Protein AF-0000000072577823 (afdb_homodimer)

Organism: Streptomyces coelicolor (strain ATCC BAA-471 / A3(2) / M145) (NCBI:txid100226)

pLDDT: mean 96.58, std 3.66, range [78.62, 98.94]

InterPro domains:
  IPR004360 Glyoxalase/fosfomycin resistance/dioxygenase domain [PF00903] (6-136)
  IPR029068 Glyoxalase/Bleomycin resistance protein/Dihydroxybiphenyl dioxygenase [G3DSA:3.10.180.10] (3-140)
  IPR029068 Glyoxalase/Bleomycin resistance protein/Dihydroxybiphenyl dioxygenase [SSF54593] (4-141)
  IPR037523 Vicinal oxygen chelate (VOC), core domain [PS51819] (4-140)

Nearest PDB structures (foldseek):
  5ump-assembly1_B  TM=8.444E-01  e=3.048E-11  Streptomyces sp. CB03234
  5ujp-assembly1_B  TM=8.338E-01  e=1.047E-10  Streptomyces sp. CB03234
  5umq-assembly1_A  TM=7.985E-01  e=9.082E-10  Streptomyces sp. CB03234
  5uhj-assembly2_B-3  TM=7.599E-01  e=1.162E-09  Streptomyces sp. CB03234
  2zw7-assembly1_B  TM=7.289E-01  e=5.257E-04  Streptomyces verticillus

Sequence (286 aa):
MDLKLEVLVLPVSDVDRAKAFYEAVGFRLDADHVTDETYRVVHMTPPGSPCSVLFGTGVTLAAPGSSKGLHLVVSDIFEARDELVGRGVEVGEIYHDTSDIFHRCTGEKWLRGPDPQRRNYCTYADFSDPDGNGWVLQEVPNPMDLKLEVLVLPVSDVDRAKAFYEAVGFRLDADHVTDETYRVVHMTPPGSPCSVLFGTGVTLAAPGSSKGLHLVVSDIFEARDELVGRGVEVGEIYHDTSDIFHRCTGEKWLRGPDPQRRNYCTYADFSDPDGNGWVLQEVPNP

Foldseek 3Di:
DDDDAAEAEAEADDPVQQVLLVVLLPWAWDDWDDDDPQDIKTWTHDPPDNHIYIYDHPPDPDHHQPAEDAEDEDQDVVVSVVSSVVSPFDKAFKWFFPPVPAHDPVCPRIDGDADPVNAFFTMWMKGAGPRNNIYIYGHDNDD/DDDDAAEAEAEADDPVQQVLLVVLLPWAWDDWDDDDPQDIKTWTHDPPDNHIYIYDHPPDPDHHQPAEDAEDEDQDVVVSVVSSVVSPFDKAFKWFFPPVPAHDPVCPRIDGDADPVNAFFTMWMKGARPRNNIYIYGHDNDD

Solvent-accessible surface area (backbone atoms only — not comparable to full-atom values): 14862 Å² total; per-residue (Å²): 128,56,37,23,53,39,39,36,46,47,40,53,85,47,57,68,62,49,51,55,50,42,47,47,68,51,30,43,82,75,46,77,48,72,80,54,97,66,31,30,46,34,33,33,28,36,34,82,23,87,32,32,39,31,38,38,41,48,56,60,84,61,57,52,19,60,49,51,52,36,30,26,37,23,59,47,55,66,60,52,50,51,53,31,44,74,54,70,43,71,62,53,72,50,22,16,40,75,74,82,77,60,62,52,54,82,47,85,51,53,40,83,37,65,36,92,79,56,50,68,63,35,24,35,32,38,36,56,52,97,57,45,31,31,38,30,42,30,20,34,62,76,124,127,56,36,22,52,38,38,37,47,49,41,52,83,47,58,66,62,48,50,54,50,42,46,47,69,52,30,44,80,74,47,76,50,72,81,53,97,64,30,29,48,36,34,33,28,36,33,81,24,85,32,31,39,31,38,40,41,47,55,62,84,62,56,52,20,59,50,52,51,37,30,25,38,23,59,48,55,65,59,52,50,50,52,30,42,73,54,69,44,73,61,51,71,49,22,16,40,74,74,82,75,61,63,52,55,82,47,86,52,53,41,83,37,66,36,91,82,56,50,67,64,34,24,36,33,38,35,56,50,98,57,44,30,32,38,31,41,30,20,34,64,76,124

Secondary structure (DSSP, 8-state):
---EEEEEEPP-S-HHHHHHHHHHHTPEEEEEEEEETTEEEEEEE-TT-SSEEEEEESS--SPTT----EEEEES-HHHHHHHHHHTT--BPPPEEETTSSS--TT-TTEEESS-TT--TT-EEEEEE-TT--EEEEEE-S--/---EEEEEEPP-S-HHHHHHHHHHHTPEEEEEEEEETTEEEEEEE-TT-SSEEEEEESS--SPTT----EEEEES-HHHHHHHHHHTT--BPPPEEETTSSS--TT-TTEEESS-TT--TT-EEEEEE-TT--EEEEEE-S--

Structure (mmCIF, N/CA/C/O backbone):
data_AF-0000000072577823-model_v1
#
loop_
_entity.id
_entity.type
_entity.pdbx_description
1 polymer Lyase
#
loop_
_atom_site.group_PDB
_atom_site.id
_atom_site.type_symbol
_atom_site.label_atom_id
_atom_site.label_alt_id
_atom_site.label_comp_id
_atom_site.label_asym_id
_atom_site.label_entity_id
_atom_site.label_seq_id
_atom_site.pdbx_PDB_ins_code
_atom_site.Cartn_x
_atom_site.Cartn_y
_atom_site.Cartn_z
_atom_site.occupancy
_atom_site.B_iso_or_equiv
_atom_site.auth_seq_id
_atom_site.auth_comp_id
_atom_site.auth_asym_id
_atom_site.auth_atom_id
_atom_site.pdbx_PDB_model_num
ATOM 1 N N . MET A 1 1 ? -11.039 2.303 16.906 1 89.56 1 MET A N 1
ATOM 2 C CA . MET A 1 1 ? -11.203 1.24 15.922 1 89.56 1 MET A CA 1
ATOM 3 C C . MET A 1 1 ? -9.938 1.078 15.086 1 89.56 1 MET A C 1
ATOM 5 O O . MET A 1 1 ? -9.281 2.064 14.758 1 89.56 1 MET A O 1
ATOM 9 N N . ASP A 1 2 ? -9.562 -0.232 14.789 1 95.19 2 ASP A N 1
ATOM 10 C CA . ASP A 1 2 ? -8.391 -0.489 13.953 1 95.19 2 ASP A CA 1
ATOM 11 C C . ASP A 1 2 ? -8.75 -0.431 12.477 1 95.19 2 ASP A C 1
ATOM 13 O O . ASP A 1 2 ? -9.82 -0.9 12.07 1 95.19 2 ASP A O 1
ATOM 17 N N . LEU A 1 3 ? -7.938 0.205 11.695 1 97.88 3 LEU A N 1
ATOM 18 C CA . LEU A 1 3 ? -7.914 0.23 10.234 1 97.88 3 LEU A CA 1
ATOM 19 C C . LEU A 1 3 ? -6.574 -0.266 9.703 1 97.88 3 LEU A C 1
ATOM 21 O O . LEU A 1 3 ? -5.719 0.535 9.328 1 97.88 3 LEU A O 1
ATOM 25 N N . LYS A 1 4 ? -6.426 -1.533 9.633 1 97.62 4 LYS A N 1
ATOM 26 C CA . LYS A 1 4 ? -5.117 -2.113 9.336 1 97.62 4 LYS A CA 1
ATOM 27 C C . LYS A 1 4 ? -4.93 -2.307 7.836 1 97.62 4 LYS A C 1
ATOM 29 O O . LYS A 1 4 ? -5.691 -3.037 7.199 1 97.62 4 LYS A O 1
ATOM 34 N N . LEU A 1 5 ? -3.965 -1.597 7.258 1 98.19 5 LEU A N 1
ATOM 35 C CA . LEU A 1 5 ? -3.635 -1.835 5.855 1 98.19 5 LEU A CA 1
ATOM 36 C C . LEU A 1 5 ? -3.047 -3.23 5.668 1 98.19 5 LEU A C 1
ATOM 38 O O . LEU A 1 5 ? -1.973 -3.531 6.191 1 98.19 5 LEU A O 1
ATOM 42 N N . GLU A 1 6 ? -3.729 -4.09 4.883 1 97.19 6 GLU A N 1
ATOM 43 C CA . GLU A 1 6 ? -3.285 -5.48 4.875 1 97.19 6 GLU A CA 1
ATOM 44 C C . GLU A 1 6 ? -3.109 -5.996 3.449 1 97.19 6 GLU A C 1
ATOM 46 O O . GLU A 1 6 ? -2.43 -7 3.227 1 97.19 6 GLU A O 1
ATOM 51 N N . VAL A 1 7 ? -3.744 -5.375 2.467 1 97.88 7 VAL A N 1
ATOM 52 C CA . VAL A 1 7 ? -3.633 -5.863 1.097 1 97.88 7 VAL A CA 1
ATOM 53 C C . VAL A 1 7 ? -3.586 -4.684 0.128 1 97.88 7 VAL A C 1
ATOM 55 O O . VAL A 1 7 ? -4.367 -3.738 0.252 1 97.88 7 VAL A O 1
ATOM 58 N N . LEU A 1 8 ? -2.713 -4.746 -0.754 1 98.31 8 LEU A N 1
ATOM 59 C CA . LEU A 1 8 ? -2.646 -3.83 -1.886 1 98.31 8 LEU A CA 1
ATOM 60 C C . LEU A 1 8 ? -2.896 -4.566 -3.197 1 98.31 8 LEU A C 1
ATOM 62 O O . LEU A 1 8 ? -2.232 -5.562 -3.492 1 98.31 8 LEU A O 1
ATOM 66 N N . VAL A 1 9 ? -3.785 -4.082 -3.967 1 98.75 9 VAL A N 1
ATOM 67 C CA . VAL A 1 9 ? -4.02 -4.656 -5.289 1 98.75 9 VAL A CA 1
ATOM 68 C C . VAL A 1 9 ? -3.088 -4.004 -6.309 1 98.75 9 VAL A C 1
ATOM 70 O O . VAL A 1 9 ? -3.098 -2.783 -6.473 1 98.75 9 VAL A O 1
ATOM 73 N N . LEU A 1 10 ? -2.301 -4.789 -6.977 1 98.81 10 LEU A N 1
ATOM 74 C CA . LEU A 1 10 ? -1.396 -4.293 -8.008 1 98.81 10 LEU A CA 1
ATOM 75 C C . LEU A 1 10 ? -1.97 -4.543 -9.398 1 98.81 10 LEU A C 1
ATOM 77 O O . LEU A 1 10 ? -2.312 -5.676 -9.742 1 98.81 10 LEU A O 1
ATOM 81 N N . PRO A 1 11 ? -2.121 -3.494 -10.18 1 98.81 11 PRO A N 1
ATOM 82 C CA . PRO A 1 11 ? -2.607 -3.682 -11.547 1 98.81 11 PRO A CA 1
ATOM 83 C C . PRO A 1 11 ? -1.541 -4.258 -12.477 1 98.81 11 PRO A C 1
ATOM 85 O O . PRO A 1 11 ? -0.47 -3.666 -12.641 1 98.81 11 PRO A O 1
ATOM 88 N N . VAL A 1 12 ? -1.834 -5.336 -13.109 1 98.81 12 VAL A N 1
ATOM 89 C CA . VAL A 1 12 ? -0.88 -5.984 -14 1 98.81 12 VAL A CA 1
ATOM 90 C C . VAL A 1 12 ? -1.582 -6.402 -15.297 1 98.81 12 VAL A C 1
ATOM 92 O O . VAL A 1 12 ? -2.805 -6.559 -15.3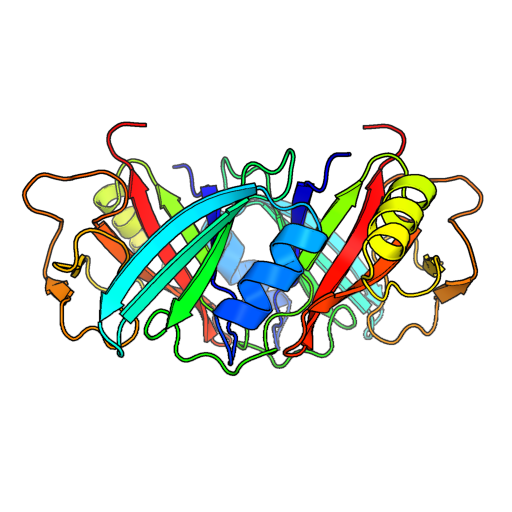2 1 98.81 12 VAL A O 1
ATOM 95 N N . SER A 1 13 ? -0.824 -6.551 -16.375 1 98.69 13 SER A N 1
ATOM 96 C CA . SER A 1 13 ? -1.404 -6.891 -17.672 1 98.69 13 SER A CA 1
ATOM 97 C C . SER A 1 13 ? -1.309 -8.383 -17.953 1 98.69 13 SER A C 1
ATOM 99 O O . SER A 1 13 ? -2.068 -8.922 -18.766 1 98.69 13 SER A O 1
ATOM 101 N N . ASP A 1 14 ? -0.353 -9.078 -17.406 1 98.69 14 ASP A N 1
ATOM 102 C CA . ASP A 1 14 ? -0.076 -10.5 -17.578 1 98.69 14 ASP A CA 1
ATOM 103 C C . ASP A 1 14 ? 0.211 -11.156 -16.234 1 98.69 14 ASP A C 1
ATOM 105 O O . ASP A 1 14 ? 1.277 -10.953 -15.641 1 98.69 14 ASP A O 1
ATOM 109 N N . VAL A 1 15 ? -0.743 -12.008 -15.781 1 98.69 15 VAL A N 1
ATOM 110 C CA . VAL A 1 15 ? -0.717 -12.523 -14.414 1 98.69 15 VAL A CA 1
ATOM 111 C C . VAL A 1 15 ? 0.474 -13.469 -14.242 1 98.69 15 VAL A C 1
ATOM 113 O O . VAL A 1 15 ? 1.189 -13.391 -13.242 1 98.69 15 VAL A O 1
ATOM 116 N N . ASP A 1 16 ? 0.726 -14.336 -15.18 1 98.69 16 ASP A N 1
ATOM 117 C CA . ASP A 1 16 ? 1.83 -15.289 -15.07 1 98.69 16 ASP A CA 1
ATOM 118 C C . ASP A 1 16 ? 3.174 -14.562 -15.039 1 98.69 16 ASP A C 1
ATOM 120 O O . ASP A 1 16 ? 4.074 -14.945 -14.289 1 98.69 16 ASP A O 1
ATOM 124 N N . ARG A 1 17 ? 3.277 -13.594 -15.867 1 98.75 17 ARG A N 1
ATOM 125 C CA . ARG A 1 17 ? 4.508 -12.812 -15.898 1 98.75 17 ARG A CA 1
ATOM 126 C C . ARG A 1 17 ? 4.738 -12.102 -14.57 1 98.75 17 ARG A C 1
ATOM 128 O O . ARG A 1 17 ? 5.855 -12.078 -14.055 1 98.75 17 ARG A O 1
ATOM 135 N N . ALA A 1 18 ? 3.695 -11.516 -14.023 1 98.88 18 ALA A N 1
ATOM 136 C CA . ALA A 1 18 ? 3.785 -10.852 -12.727 1 98.88 18 ALA A CA 1
ATOM 137 C C . ALA A 1 18 ? 4.129 -11.852 -11.625 1 98.88 18 ALA A C 1
ATOM 139 O O . ALA A 1 18 ? 4.984 -11.586 -10.781 1 98.88 18 ALA A O 1
ATOM 140 N N . LYS A 1 19 ? 3.471 -12.938 -11.633 1 98.88 19 LYS A N 1
ATOM 141 C CA . LYS A 1 19 ? 3.723 -13.961 -10.625 1 98.88 19 LYS A CA 1
ATOM 142 C C . LYS A 1 19 ? 5.184 -14.398 -10.641 1 98.88 19 LYS A C 1
ATOM 144 O O . LYS A 1 19 ? 5.832 -14.461 -9.594 1 98.88 19 LYS A O 1
ATOM 149 N N . ALA A 1 20 ? 5.691 -14.703 -11.781 1 98.81 20 ALA A N 1
ATOM 150 C CA . ALA A 1 20 ? 7.09 -15.102 -11.922 1 98.81 20 ALA A CA 1
ATOM 151 C C . ALA A 1 20 ? 8.023 -14.016 -11.398 1 98.81 20 ALA A C 1
ATOM 153 O O . ALA A 1 20 ? 9.008 -14.305 -10.719 1 98.81 20 ALA A O 1
ATOM 154 N N . PHE A 1 21 ? 7.734 -12.82 -11.727 1 98.94 21 PHE A N 1
ATOM 155 C CA . PHE A 1 21 ? 8.547 -11.688 -11.289 1 98.94 21 PHE A CA 1
ATOM 156 C C . PHE A 1 21 ? 8.578 -11.602 -9.766 1 98.94 21 PHE A C 1
ATOM 158 O O . PHE A 1 21 ? 9.648 -11.508 -9.164 1 98.94 21 PHE A O 1
ATOM 165 N N . TYR A 1 22 ? 7.426 -11.586 -9.156 1 98.88 22 TYR A N 1
ATOM 166 C CA . TYR A 1 22 ? 7.367 -11.383 -7.715 1 98.88 22 TYR A CA 1
ATOM 167 C C . TYR A 1 22 ? 7.906 -12.602 -6.973 1 98.88 22 TYR A C 1
ATOM 169 O O . TYR A 1 22 ? 8.453 -12.477 -5.875 1 98.88 22 TYR A O 1
ATOM 177 N N . GLU A 1 23 ? 7.793 -13.781 -7.551 1 98.56 23 GLU A N 1
ATOM 178 C CA . GLU A 1 23 ? 8.516 -14.922 -7.004 1 98.56 23 GLU A CA 1
ATOM 179 C C . GLU A 1 23 ? 10.023 -14.68 -7.027 1 98.56 23 GLU A C 1
ATOM 181 O O . GLU A 1 23 ? 10.719 -14.961 -6.047 1 98.56 23 GLU A O 1
ATOM 186 N N . ALA A 1 24 ? 10.484 -14.203 -8.141 1 98.12 24 ALA A N 1
ATOM 187 C CA . ALA A 1 24 ? 11.906 -13.883 -8.242 1 98.12 24 ALA A CA 1
ATOM 188 C C . ALA A 1 24 ? 12.305 -12.828 -7.215 1 98.12 24 ALA A C 1
ATOM 190 O O . ALA A 1 24 ? 13.414 -12.883 -6.664 1 98.12 24 ALA A O 1
ATOM 191 N N . VAL A 1 25 ? 11.477 -11.891 -7.012 1 98.5 25 VAL A N 1
ATOM 192 C CA . VAL A 1 25 ? 11.719 -10.844 -6.02 1 98.5 25 VAL A CA 1
ATOM 193 C C . VAL A 1 25 ? 11.82 -11.469 -4.629 1 98.5 25 VAL A C 1
ATOM 195 O O . VAL A 1 25 ? 12.516 -10.938 -3.756 1 98.5 25 VAL A O 1
ATOM 198 N N . GLY A 1 26 ? 11.18 -12.547 -4.445 1 98.19 26 GLY A N 1
ATOM 199 C CA . GLY A 1 26 ? 11.25 -13.25 -3.176 1 98.19 26 GLY A CA 1
ATOM 200 C C . GLY A 1 26 ? 9.953 -13.211 -2.396 1 98.19 26 GLY A C 1
ATOM 201 O O . GLY A 1 26 ? 9.914 -13.562 -1.216 1 98.19 26 GLY A O 1
ATOM 202 N N . PHE A 1 27 ? 8.945 -12.711 -3.01 1 98.75 27 PHE A N 1
ATOM 203 C CA . PHE A 1 27 ? 7.652 -12.742 -2.33 1 98.75 27 PHE A CA 1
ATOM 204 C C . PHE A 1 27 ? 7.145 -14.172 -2.201 1 98.75 27 PHE A C 1
ATOM 206 O O . PHE A 1 27 ? 7.328 -14.984 -3.109 1 98.75 27 PHE A O 1
ATOM 213 N N . ARG A 1 28 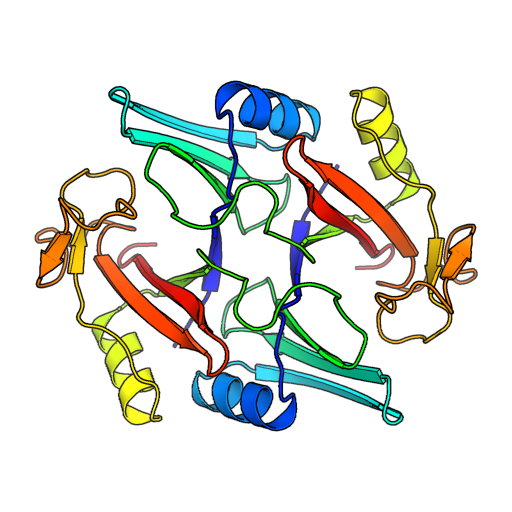? 6.484 -14.445 -1.067 1 98.56 28 ARG A N 1
ATOM 214 C CA . ARG A 1 28 ? 5.895 -15.766 -0.848 1 98.56 28 ARG A CA 1
ATOM 215 C C . ARG A 1 28 ? 4.535 -15.875 -1.533 1 98.56 28 ARG A C 1
ATOM 217 O O . ARG A 1 28 ? 3.674 -15.016 -1.357 1 98.56 28 ARG A O 1
ATOM 224 N N . LEU A 1 29 ? 4.32 -16.938 -2.248 1 98.62 29 LEU A N 1
ATOM 225 C CA . LEU A 1 29 ? 3.012 -17.219 -2.83 1 98.62 29 LEU A CA 1
ATOM 226 C C . LEU A 1 29 ? 2.045 -17.734 -1.769 1 98.62 29 LEU A C 1
ATOM 228 O O . LEU A 1 29 ? 2.27 -18.797 -1.18 1 98.62 29 LEU A O 1
ATOM 232 N N . ASP A 1 30 ? 0.971 -17.031 -1.544 1 98.19 30 ASP A N 1
ATOM 233 C CA . ASP A 1 30 ? -0.022 -17.438 -0.556 1 98.19 30 ASP A CA 1
ATOM 234 C C . ASP A 1 30 ? -1.163 -18.203 -1.212 1 98.19 30 ASP A C 1
ATOM 236 O O . ASP A 1 30 ? -1.684 -19.156 -0.635 1 98.19 30 ASP A O 1
ATOM 240 N N . ALA A 1 31 ? -1.607 -17.719 -2.332 1 97.5 31 ALA A N 1
ATOM 241 C CA . ALA A 1 31 ? -2.734 -18.312 -3.035 1 97.5 31 ALA A CA 1
ATOM 242 C C . ALA A 1 31 ? -2.713 -17.953 -4.52 1 97.5 31 ALA A C 1
ATOM 244 O O . ALA A 1 31 ? -2.236 -16.891 -4.895 1 97.5 31 ALA A O 1
ATOM 245 N N . ASP A 1 32 ? -3.135 -18.828 -5.332 1 97.94 32 ASP A N 1
ATOM 246 C CA . ASP A 1 32 ? -3.377 -18.656 -6.762 1 97.94 32 ASP A CA 1
ATOM 247 C C . ASP A 1 32 ? -4.676 -19.359 -7.18 1 97.94 32 ASP A C 1
ATOM 249 O O . ASP A 1 32 ? -4.68 -20.547 -7.477 1 97.94 32 ASP A O 1
ATOM 253 N N . HIS A 1 33 ? -5.77 -18.516 -7.184 1 96.38 33 HIS A N 1
ATOM 254 C CA . HIS A 1 33 ? -7.09 -19.062 -7.477 1 96.38 33 HIS A CA 1
ATOM 255 C C . HIS A 1 33 ? -7.535 -18.703 -8.891 1 96.38 33 HIS A C 1
ATOM 257 O O . HIS A 1 33 ? -7.527 -17.516 -9.266 1 96.38 33 HIS A O 1
ATOM 263 N N . VAL A 1 34 ? -7.84 -19.672 -9.617 1 92.69 34 VAL A N 1
ATOM 264 C CA . VAL A 1 34 ? -8.375 -19.469 -10.961 1 92.69 34 VAL A CA 1
ATOM 265 C C . VAL A 1 34 ? -9.828 -19.922 -11.016 1 92.69 34 VAL A C 1
ATOM 267 O O . VAL A 1 34 ? -10.141 -21.062 -10.664 1 92.69 34 VAL A O 1
ATOM 270 N N . THR A 1 35 ? -10.695 -19.062 -11.336 1 86.75 35 THR A N 1
ATOM 271 C CA . THR A 1 35 ? -12.086 -19.453 -11.531 1 86.75 35 THR A CA 1
ATOM 272 C C . THR A 1 35 ? -12.375 -19.703 -13.008 1 86.75 35 THR A C 1
ATOM 274 O O . THR A 1 35 ? -12.984 -20.719 -13.352 1 86.75 35 THR A O 1
ATOM 277 N N . ASP A 1 36 ? -12.031 -18.766 -13.867 1 86.38 36 ASP A N 1
ATOM 278 C CA . ASP A 1 36 ? -12.141 -18.859 -15.32 1 86.38 36 ASP A CA 1
ATOM 279 C C . ASP A 1 36 ? -11.273 -17.812 -16.016 1 86.38 36 ASP A C 1
ATOM 281 O O . ASP A 1 36 ? -10.344 -17.266 -15.398 1 86.38 36 ASP A O 1
ATOM 285 N N . GLU A 1 37 ? -11.539 -17.656 -17.266 1 89.5 37 GLU A N 1
ATOM 286 C CA . GLU A 1 37 ? -10.688 -16.75 -18.031 1 89.5 37 GLU A CA 1
ATOM 287 C C . GLU A 1 37 ? -10.875 -15.305 -17.594 1 89.5 37 GLU A C 1
ATOM 289 O O . GLU A 1 37 ? -10.039 -14.445 -17.891 1 89.5 37 GLU A O 1
ATOM 294 N N . THR A 1 38 ? -11.883 -14.984 -16.859 1 89.5 38 THR A N 1
ATOM 295 C CA . THR A 1 38 ? -12.211 -13.602 -16.547 1 89.5 38 THR A CA 1
ATOM 296 C C . THR A 1 38 ? -11.883 -13.281 -15.094 1 89.5 38 THR A C 1
ATOM 298 O O . THR A 1 38 ? -11.977 -12.125 -14.672 1 89.5 38 THR A O 1
ATOM 301 N N . TYR A 1 39 ? -11.461 -14.344 -14.445 1 94.44 39 TYR A N 1
ATOM 302 C CA . TYR A 1 39 ? -11.266 -14.102 -13.023 1 94.44 39 TYR A CA 1
ATOM 303 C C . TYR A 1 39 ? -10.18 -15.008 -12.461 1 94.44 39 TYR A C 1
ATOM 305 O O . TYR A 1 39 ? -10.328 -16.234 -12.43 1 94.44 39 TYR A O 1
ATOM 313 N N . ARG A 1 40 ? -9.094 -14.477 -12.008 1 97.19 40 ARG A N 1
ATOM 314 C CA . ARG A 1 40 ? -7.953 -15.102 -11.336 1 97.19 40 ARG A CA 1
ATOM 315 C C . ARG A 1 40 ? -7.371 -14.188 -10.266 1 97.19 40 ARG A C 1
ATOM 317 O O . ARG A 1 40 ? -7.184 -12.992 -10.5 1 97.19 40 ARG A O 1
ATOM 324 N N . VAL A 1 41 ? -7.109 -14.781 -9.102 1 97.88 41 VAL A N 1
ATOM 325 C CA . VAL A 1 41 ? -6.605 -14.008 -7.965 1 97.88 41 VAL A CA 1
ATOM 326 C C . VAL A 1 41 ? -5.309 -14.633 -7.453 1 97.88 41 VAL A C 1
ATOM 328 O O . VAL A 1 41 ? -5.289 -15.797 -7.051 1 97.88 41 VAL A O 1
ATOM 331 N N . VAL A 1 42 ? -4.246 -13.867 -7.473 1 98.69 42 VAL A N 1
ATOM 332 C CA . VAL A 1 42 ? -2.951 -14.281 -6.938 1 98.69 42 VAL A CA 1
ATOM 333 C C . VAL A 1 42 ? -2.588 -13.406 -5.734 1 98.69 42 VAL A C 1
ATOM 335 O O . VAL A 1 42 ? -2.598 -12.18 -5.828 1 98.69 42 VAL A O 1
ATOM 338 N N . HIS A 1 43 ? -2.342 -14.016 -4.598 1 98.44 43 HIS A N 1
ATOM 339 C CA . HIS A 1 43 ? -1.908 -13.352 -3.375 1 98.44 43 HIS A CA 1
ATOM 340 C C . HIS A 1 43 ? -0.457 -13.688 -3.049 1 98.44 43 HIS A C 1
ATOM 342 O O . HIS A 1 43 ? -0.074 -14.859 -3.045 1 98.44 43 HIS A O 1
ATOM 348 N N . MET A 1 44 ? 0.348 -12.68 -2.828 1 98.81 44 MET A N 1
ATOM 349 C CA . MET A 1 44 ? 1.742 -12.883 -2.443 1 98.81 44 MET A CA 1
ATOM 350 C C . MET A 1 44 ? 2.141 -11.93 -1.317 1 98.81 44 MET A C 1
ATOM 352 O O . MET A 1 44 ? 1.627 -10.812 -1.231 1 98.81 44 MET A O 1
ATOM 356 N N . THR A 1 45 ? 3.021 -12.352 -0.494 1 98.75 45 THR A N 1
ATOM 357 C CA . THR A 1 45 ? 3.434 -11.539 0.646 1 98.75 45 THR A CA 1
ATOM 358 C C . THR A 1 45 ? 4.945 -11.32 0.637 1 98.75 45 THR A C 1
ATOM 360 O O . THR A 1 45 ? 5.715 -12.281 0.572 1 98.75 45 THR A O 1
ATOM 363 N N . PRO A 1 46 ? 5.387 -10.031 0.587 1 98.56 46 PRO A N 1
ATOM 364 C CA . PRO A 1 46 ? 6.816 -9.789 0.792 1 98.56 46 PRO A CA 1
ATOM 365 C C . PRO A 1 46 ? 7.332 -10.383 2.102 1 98.56 46 PRO A C 1
ATOM 367 O O . PRO A 1 46 ? 6.641 -10.328 3.121 1 98.56 46 PRO A O 1
ATOM 370 N N . PRO A 1 47 ? 8.492 -11.016 2.07 1 97.88 47 PRO A N 1
ATOM 371 C CA . PRO A 1 47 ? 8.992 -11.625 3.307 1 97.88 47 PRO A CA 1
ATOM 372 C C . PRO A 1 47 ? 9.109 -10.617 4.449 1 97.88 47 PRO A C 1
ATOM 374 O O . PRO A 1 47 ? 9.688 -9.539 4.277 1 97.88 47 PRO A O 1
ATOM 377 N N . GLY A 1 48 ? 8.461 -11 5.613 1 96.38 48 GLY A N 1
ATOM 378 C CA . GLY A 1 48 ? 8.539 -10.164 6.797 1 96.38 48 GLY A CA 1
ATOM 379 C C . GLY A 1 48 ? 7.461 -9.094 6.844 1 96.38 48 GLY A C 1
ATOM 380 O O . GLY A 1 48 ? 7.32 -8.391 7.848 1 96.38 48 GLY A O 1
ATOM 381 N N . SER A 1 49 ? 6.75 -8.93 5.789 1 97.75 49 SER A N 1
ATOM 382 C CA . SER A 1 49 ? 5.738 -7.879 5.703 1 97.75 49 SER A CA 1
ATOM 383 C C . SER A 1 49 ? 4.398 -8.359 6.258 1 97.75 49 SER A C 1
ATOM 385 O O . SER A 1 49 ? 3.939 -9.445 5.922 1 97.75 49 SER A O 1
ATOM 387 N N . PRO A 1 50 ? 3.773 -7.59 7.129 1 95.38 50 PRO A N 1
ATOM 388 C CA . PRO A 1 50 ? 2.408 -7.934 7.531 1 95.38 50 PRO A CA 1
ATOM 389 C C . PRO A 1 50 ? 1.378 -7.625 6.445 1 95.38 50 PRO A C 1
ATOM 391 O O . PRO A 1 50 ? 0.212 -8.008 6.57 1 95.38 50 PRO A O 1
ATOM 394 N N . CYS A 1 51 ? 1.702 -6.902 5.484 1 97.12 51 CYS A N 1
ATOM 395 C CA . CYS A 1 51 ? 0.841 -6.539 4.363 1 97.12 51 CYS A CA 1
ATOM 396 C C . CYS A 1 51 ? 1.193 -7.344 3.119 1 97.12 51 CYS A C 1
ATOM 398 O O . CYS A 1 51 ? 2.371 -7.531 2.809 1 97.12 51 CYS A O 1
ATOM 400 N N . SER A 1 52 ? 0.174 -7.793 2.432 1 97.94 52 SER A N 1
ATOM 401 C CA . SER A 1 52 ? 0.355 -8.57 1.209 1 97.94 52 SER A CA 1
ATOM 402 C C . SER A 1 52 ? -0.035 -7.758 -0.022 1 97.94 52 SER A C 1
ATOM 404 O O . SER A 1 52 ? -0.529 -6.633 0.098 1 97.94 52 SER A O 1
ATOM 406 N N . VAL A 1 53 ? 0.335 -8.312 -1.179 1 98.69 53 VAL A N 1
ATOM 407 C CA . VAL A 1 53 ? -0.161 -7.785 -2.445 1 98.69 53 VAL A CA 1
ATOM 408 C C . VAL A 1 53 ? -1.064 -8.812 -3.117 1 98.69 53 VAL A C 1
ATOM 410 O O . VAL A 1 53 ? -0.965 -10.016 -2.836 1 98.69 53 VAL A O 1
ATOM 413 N N . LEU A 1 54 ? -1.928 -8.305 -3.885 1 98.69 54 LEU A N 1
ATOM 414 C CA . LEU A 1 54 ? -2.844 -9.102 -4.695 1 98.69 54 LEU A CA 1
ATOM 415 C C . LEU A 1 54 ? -2.879 -8.594 -6.133 1 98.69 54 LEU A C 1
ATOM 417 O O . LEU A 1 54 ? -2.895 -7.379 -6.367 1 98.69 54 LEU A O 1
ATOM 421 N N . PHE A 1 55 ? -2.785 -9.469 -7.113 1 98.81 55 PHE A N 1
ATOM 422 C CA . PHE A 1 55 ? -2.992 -9.125 -8.516 1 98.81 55 PHE A CA 1
ATOM 423 C C . PHE A 1 55 ? -3.691 -10.258 -9.25 1 98.81 55 PHE A C 1
ATOM 425 O O . PHE A 1 55 ? -3.85 -11.352 -8.711 1 98.81 55 PHE A O 1
ATOM 432 N N . GLY A 1 56 ? -4.137 -9.922 -10.469 1 98.31 56 GLY A N 1
ATOM 433 C CA . GLY A 1 56 ? -4.852 -10.938 -11.234 1 98.31 56 GLY A CA 1
ATOM 434 C C . GLY A 1 56 ? -5.734 -10.344 -12.32 1 98.31 56 GLY A C 1
ATOM 435 O O . GLY A 1 56 ? -5.527 -9.203 -12.75 1 98.31 56 GLY A O 1
ATOM 436 N N . THR A 1 57 ? -6.637 -11.234 -12.812 1 97.38 57 THR A N 1
ATOM 437 C CA . THR A 1 57 ? -7.66 -10.859 -13.781 1 97.38 57 THR A CA 1
ATOM 438 C C . THR A 1 57 ? -8.992 -10.594 -13.086 1 97.38 57 THR A C 1
ATOM 440 O O . THR A 1 57 ? -9.445 -11.406 -12.273 1 97.38 57 THR A O 1
ATOM 443 N N . GLY A 1 58 ? -9.617 -9.367 -13.367 1 95.88 58 GLY A N 1
ATOM 444 C CA . GLY A 1 58 ? -10.922 -9.062 -12.812 1 95.88 58 GLY A CA 1
ATOM 445 C C . GLY A 1 58 ? -10.859 -8.5 -11.406 1 95.88 58 GLY A C 1
ATOM 446 O O . GLY A 1 58 ? -11.875 -8.422 -10.719 1 95.88 58 GLY A O 1
ATOM 447 N N . VAL A 1 59 ? -9.68 -8.07 -10.938 1 96.81 59 VAL A N 1
ATOM 448 C CA . VAL A 1 59 ? -9.539 -7.695 -9.531 1 96.81 59 VAL A CA 1
ATOM 449 C C . VAL A 1 59 ? -9.383 -6.184 -9.406 1 96.81 59 VAL A C 1
ATOM 451 O O . VAL A 1 59 ? -9.539 -5.625 -8.32 1 96.81 59 VAL A O 1
ATOM 454 N N . THR A 1 60 ? -9.117 -5.512 -10.453 1 97.69 60 THR A N 1
ATOM 455 C CA . THR A 1 60 ? -8.992 -4.059 -10.453 1 97.69 60 THR A CA 1
ATOM 456 C C . THR A 1 60 ? -9.211 -3.5 -11.859 1 97.69 60 THR A C 1
ATOM 458 O O . THR A 1 60 ? -8.992 -4.195 -12.852 1 97.69 60 THR A O 1
ATOM 461 N N . LEU A 1 61 ? -9.641 -2.238 -11.906 1 96.38 61 LEU A N 1
ATOM 462 C CA . LEU A 1 61 ? -9.797 -1.523 -13.172 1 96.38 61 LEU A CA 1
ATOM 463 C C . LEU A 1 61 ? -8.633 -0.55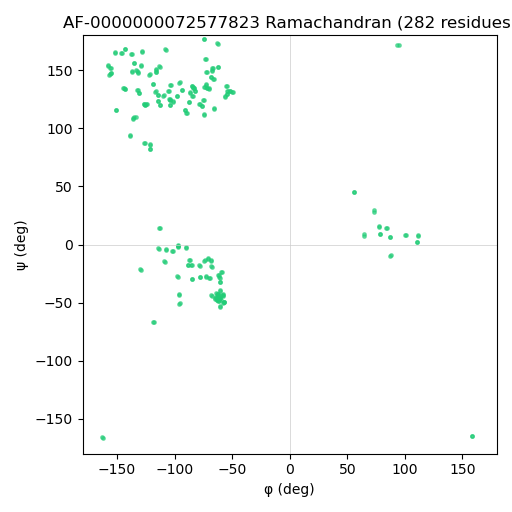8 -13.398 1 96.38 61 LEU A C 1
ATOM 465 O O . LEU A 1 61 ? -8.562 0.104 -14.438 1 96.38 61 LEU A O 1
ATOM 469 N N . ALA A 1 62 ? -7.762 -0.434 -12.406 1 97.38 62 ALA A N 1
ATOM 470 C CA . ALA A 1 62 ? -6.621 0.469 -12.547 1 97.38 62 ALA A CA 1
ATOM 471 C C . ALA A 1 62 ? -5.715 0.03 -13.688 1 97.38 62 ALA A C 1
ATOM 473 O O . ALA A 1 62 ? -5.629 -1.159 -14.008 1 97.38 62 ALA A O 1
ATOM 474 N N . ALA A 1 63 ? -5.012 0.962 -14.273 1 97.75 63 ALA A N 1
ATOM 475 C CA . ALA A 1 63 ? -4.137 0.67 -15.406 1 97.75 63 ALA A CA 1
ATOM 476 C C . ALA A 1 63 ? -2.898 -0.103 -14.961 1 97.75 63 ALA A C 1
ATOM 478 O O . ALA A 1 63 ? -2.264 0.252 -13.969 1 97.75 63 ALA A O 1
ATOM 479 N N . PRO A 1 64 ? -2.535 -1.201 -15.742 1 98.5 64 PRO A N 1
ATOM 480 C CA . PRO A 1 64 ? -1.288 -1.897 -15.422 1 98.5 64 PRO A CA 1
ATOM 481 C C . PRO A 1 64 ? -0.105 -0.944 -15.258 1 98.5 64 PRO A C 1
ATOM 483 O O . PRO A 1 64 ? 0.087 -0.049 -16.094 1 98.5 64 PRO A O 1
ATOM 486 N N . GLY A 1 65 ? 0.661 -1.094 -14.164 1 98.25 65 GLY A N 1
ATOM 487 C CA . GLY A 1 65 ? 1.86 -0.301 -13.945 1 98.25 65 GLY A CA 1
ATOM 488 C C . GLY A 1 65 ? 1.587 1.019 -13.25 1 98.25 65 GLY A C 1
ATOM 489 O O . GLY A 1 65 ? 2.504 1.812 -13.031 1 98.25 65 GLY A O 1
ATOM 490 N N . SER A 1 66 ? 0.344 1.25 -12.805 1 97.62 66 SER A N 1
ATOM 491 C CA . SER A 1 66 ? -0.027 2.564 -12.289 1 97.62 66 SER A CA 1
ATOM 492 C C . SER A 1 66 ? 0.297 2.691 -10.805 1 97.62 66 SER A C 1
ATOM 494 O O . SER A 1 66 ? 0.263 3.791 -10.25 1 97.62 66 SER A O 1
ATOM 496 N N . SER A 1 67 ? 0.594 1.652 -10.102 1 98 67 SER A N 1
ATOM 497 C CA . SER A 1 67 ? 0.945 1.725 -8.688 1 98 67 SER A CA 1
ATOM 498 C C . SER A 1 67 ? 2.385 2.189 -8.492 1 98 67 SER A C 1
ATOM 500 O O . SER A 1 67 ? 3.316 1.57 -9.016 1 98 67 SER A O 1
ATOM 502 N N . LYS A 1 68 ? 2.527 3.291 -7.789 1 97.5 68 LYS A N 1
ATOM 503 C CA . LYS A 1 68 ? 3.834 3.883 -7.523 1 97.5 68 LYS A CA 1
ATOM 504 C C . LYS A 1 68 ? 4.027 4.141 -6.031 1 97.5 68 LYS A C 1
ATOM 506 O O . LYS A 1 68 ? 3.064 4.133 -5.262 1 97.5 68 LYS A O 1
ATOM 511 N N . GLY A 1 69 ? 5.246 4.391 -5.68 1 97.19 69 GLY A N 1
ATOM 512 C CA . GLY A 1 69 ? 5.535 4.852 -4.332 1 97.19 69 GLY A CA 1
ATOM 513 C C . GLY A 1 69 ? 5.402 3.762 -3.287 1 97.19 69 GLY A C 1
ATOM 514 O O . GLY A 1 69 ? 5.004 4.027 -2.15 1 97.19 69 GLY A O 1
ATOM 515 N N . LEU A 1 70 ? 5.629 2.514 -3.602 1 98.5 70 LEU A N 1
ATOM 516 C CA . LEU A 1 70 ? 5.574 1.385 -2.68 1 98.5 70 LEU A CA 1
ATOM 517 C C . LEU A 1 70 ? 6.934 1.144 -2.033 1 98.5 70 LEU A C 1
ATOM 519 O O . LEU A 1 70 ? 7.879 0.728 -2.705 1 98.5 70 LEU A O 1
ATOM 523 N N . HIS A 1 71 ? 7.051 1.36 -0.753 1 98.69 71 HIS A N 1
ATOM 524 C CA . HIS A 1 71 ? 8.352 1.292 -0.093 1 98.69 71 HIS A CA 1
ATOM 525 C C . HIS A 1 71 ? 8.492 0.002 0.708 1 98.69 71 HIS A C 1
ATOM 527 O O . HIS A 1 71 ? 7.684 -0.275 1.598 1 98.69 71 HIS A O 1
ATOM 533 N N . LEU A 1 72 ? 9.508 -0.72 0.436 1 98.75 72 LEU A N 1
ATOM 534 C CA . LEU A 1 72 ? 9.93 -1.899 1.183 1 98.75 72 LEU A CA 1
ATOM 535 C C . LEU A 1 72 ? 11.133 -1.579 2.062 1 98.75 72 LEU A C 1
ATOM 537 O O . LEU A 1 72 ? 12.203 -1.231 1.558 1 98.75 72 LEU A O 1
ATOM 541 N N . VAL A 1 73 ? 10.961 -1.76 3.293 1 98.38 73 VAL A N 1
ATOM 542 C CA . VAL A 1 73 ? 12.055 -1.524 4.23 1 98.38 73 VAL A CA 1
ATOM 543 C C . VAL A 1 73 ? 12.945 -2.762 4.309 1 98.38 73 VAL A C 1
ATOM 545 O O . VAL A 1 73 ? 12.453 -3.889 4.387 1 98.38 73 VAL A O 1
ATOM 548 N N . VAL A 1 74 ? 14.188 -2.545 4.266 1 98.44 74 VAL A N 1
ATOM 549 C CA . VAL A 1 74 ? 15.195 -3.586 4.41 1 98.44 74 VAL A CA 1
ATOM 550 C C . VAL A 1 74 ? 16.219 -3.166 5.461 1 98.44 74 VAL A C 1
ATOM 552 O O . VAL A 1 74 ? 16.438 -1.972 5.688 1 98.44 74 VAL A O 1
ATOM 555 N N . SER A 1 75 ? 16.906 -4.133 6.129 1 98 75 SER A N 1
ATOM 556 C CA . SER A 1 75 ? 17.906 -3.816 7.141 1 98 75 SER A CA 1
ATOM 557 C C . SER A 1 75 ? 19.266 -3.549 6.512 1 98 75 SER A C 1
ATOM 559 O O . SER A 1 75 ? 20.078 -2.805 7.066 1 98 75 SER A O 1
ATOM 561 N N . ASP A 1 76 ? 19.562 -4.145 5.422 1 98.06 76 ASP A N 1
ATOM 562 C CA . ASP A 1 76 ? 20.797 -3.98 4.645 1 98.06 76 ASP A CA 1
ATOM 563 C C . ASP A 1 76 ? 20.484 -3.877 3.152 1 98.06 76 ASP A C 1
ATOM 565 O O . ASP A 1 76 ? 20.219 -4.883 2.498 1 98.06 76 ASP A O 1
ATOM 569 N N . ILE A 1 77 ? 20.641 -2.703 2.617 1 98.44 77 ILE A N 1
ATOM 570 C CA . ILE A 1 77 ? 20.188 -2.441 1.258 1 98.44 77 ILE A CA 1
ATOM 571 C C . ILE A 1 77 ? 21.188 -3.027 0.256 1 98.44 77 ILE A C 1
ATOM 573 O O . ILE A 1 77 ? 20.812 -3.381 -0.865 1 98.44 77 ILE A O 1
ATOM 577 N N . PHE A 1 78 ? 22.438 -3.152 0.568 1 98.44 78 PHE A N 1
ATOM 578 C CA . PHE A 1 78 ? 23.406 -3.777 -0.325 1 98.44 78 PHE A CA 1
ATOM 579 C C . PHE A 1 78 ? 23.078 -5.254 -0.52 1 98.44 78 PHE A C 1
ATOM 581 O O . PHE A 1 78 ? 23.047 -5.746 -1.651 1 98.44 78 PHE A O 1
ATOM 588 N N . GLU A 1 79 ? 22.828 -5.836 0.604 1 98.38 79 GLU A N 1
ATOM 589 C CA . GLU A 1 79 ? 22.469 -7.246 0.54 1 98.38 79 GLU A CA 1
ATOM 590 C C . GLU A 1 79 ? 21.172 -7.445 -0.233 1 98.38 79 GLU A C 1
ATOM 592 O O . GLU A 1 79 ? 21.062 -8.344 -1.071 1 98.38 79 GLU A O 1
ATOM 597 N N . ALA A 1 80 ? 20.172 -6.66 0.085 1 98.44 80 ALA A N 1
ATOM 598 C CA . ALA A 1 80 ? 18.875 -6.762 -0.594 1 98.44 80 ALA A CA 1
ATOM 599 C C . ALA A 1 80 ? 19.031 -6.57 -2.1 1 98.44 80 ALA A C 1
ATOM 601 O O . ALA A 1 80 ? 18.531 -7.363 -2.891 1 98.44 80 ALA A O 1
ATOM 602 N N . ARG A 1 81 ? 19.719 -5.531 -2.504 1 98.69 81 ARG A N 1
ATOM 603 C CA . ARG A 1 81 ? 19.922 -5.254 -3.922 1 98.69 81 ARG A CA 1
ATOM 604 C C . ARG A 1 81 ? 20.688 -6.398 -4.598 1 98.69 81 ARG A C 1
ATOM 606 O O . ARG A 1 81 ? 20.312 -6.832 -5.688 1 98.69 81 ARG A O 1
ATOM 613 N N . ASP A 1 82 ? 21.766 -6.848 -3.963 1 98.38 82 ASP A N 1
ATOM 614 C CA . ASP A 1 82 ? 22.562 -7.93 -4.535 1 98.38 82 ASP A CA 1
ATOM 615 C C . ASP A 1 82 ? 21.719 -9.18 -4.742 1 98.38 82 ASP A C 1
ATOM 617 O O . ASP A 1 82 ? 21.828 -9.844 -5.777 1 98.38 82 ASP A O 1
ATOM 621 N N . GLU A 1 83 ? 20.938 -9.461 -3.75 1 98.25 83 GLU A N 1
ATOM 622 C CA . GLU A 1 83 ? 20.062 -10.633 -3.859 1 98.25 83 GLU A CA 1
ATOM 623 C C . GLU A 1 83 ? 19.078 -10.484 -5.012 1 98.25 83 GLU A C 1
ATOM 625 O O . GLU A 1 83 ? 18.906 -11.398 -5.812 1 98.25 83 GLU A O 1
ATOM 630 N N . LEU A 1 84 ? 18.422 -9.375 -5.098 1 98.62 84 LEU A N 1
ATOM 631 C CA . LEU A 1 84 ? 17.453 -9.133 -6.156 1 98.62 84 LEU A CA 1
ATOM 632 C C . LEU A 1 84 ? 18.125 -9.188 -7.527 1 98.62 84 LEU A C 1
ATOM 634 O O . LEU A 1 84 ? 17.609 -9.828 -8.445 1 98.62 84 LEU A O 1
ATOM 638 N N . VAL A 1 85 ? 19.234 -8.539 -7.656 1 98.56 85 VAL A N 1
ATOM 639 C CA . VAL A 1 85 ? 19.969 -8.539 -8.914 1 98.56 85 VAL A CA 1
ATOM 640 C C . VAL A 1 85 ? 20.406 -9.969 -9.266 1 98.56 85 VAL A C 1
ATOM 642 O O . VAL A 1 85 ? 20.297 -10.391 -10.414 1 98.56 85 VAL A O 1
ATOM 645 N N . GLY A 1 86 ? 20.859 -10.633 -8.258 1 98.25 86 GLY A N 1
ATOM 646 C CA . GLY A 1 86 ? 21.234 -12.023 -8.453 1 98.25 86 GLY A CA 1
ATOM 647 C C . GLY A 1 86 ? 20.094 -12.891 -8.953 1 98.25 86 GLY A C 1
ATOM 648 O O . GLY A 1 86 ? 20.312 -13.891 -9.633 1 98.25 86 GLY A O 1
ATOM 649 N N . ARG A 1 87 ? 18.906 -12.508 -8.727 1 97.81 87 ARG A N 1
ATOM 650 C CA . ARG A 1 87 ? 17.703 -13.25 -9.117 1 97.81 87 ARG A CA 1
ATOM 651 C C . ARG A 1 87 ? 17.141 -12.727 -10.43 1 97.81 87 ARG A C 1
ATOM 653 O O . ARG A 1 87 ? 16.062 -13.141 -10.859 1 97.81 87 ARG A O 1
ATOM 660 N N . GLY A 1 88 ? 17.781 -11.727 -10.953 1 97.75 88 GLY A N 1
ATOM 661 C CA . GLY A 1 88 ? 17.406 -11.25 -12.281 1 97.75 88 GLY A CA 1
ATOM 662 C C . GLY A 1 88 ? 16.547 -10.008 -12.258 1 97.75 88 GLY A C 1
ATOM 663 O O . GLY A 1 88 ? 16.016 -9.594 -13.289 1 97.75 88 GLY A O 1
ATOM 664 N N . VAL A 1 89 ? 16.391 -9.453 -11.141 1 98.56 89 VAL A N 1
ATOM 665 C CA . VAL A 1 89 ? 15.602 -8.227 -11.039 1 98.56 89 VAL A CA 1
ATOM 666 C C . VAL A 1 89 ? 16.484 -7.02 -11.344 1 98.56 89 VAL A C 1
ATOM 668 O O . VAL A 1 89 ? 17.609 -6.91 -10.828 1 98.56 89 VAL A O 1
ATOM 671 N N . GLU A 1 90 ? 16.031 -6.176 -12.258 1 98.5 90 GLU A N 1
ATOM 672 C CA . GLU A 1 90 ? 16.734 -4.922 -12.5 1 98.5 90 GLU A CA 1
ATOM 673 C C . GLU A 1 90 ? 16.484 -3.924 -11.367 1 98.5 90 GLU A C 1
ATOM 675 O O . GLU A 1 90 ? 15.375 -3.434 -11.195 1 98.5 90 GLU A O 1
ATOM 680 N N . VAL A 1 91 ? 17.547 -3.662 -10.609 1 98.75 91 VAL A N 1
ATOM 681 C CA . VAL A 1 91 ? 17.469 -2.729 -9.492 1 98.75 91 VAL A CA 1
ATOM 682 C C . VAL A 1 91 ? 18.375 -1.533 -9.75 1 98.75 91 VAL A C 1
ATOM 684 O O . VAL A 1 91 ? 19.516 -1.7 -10.188 1 98.75 91 VAL A O 1
ATOM 687 N N . GLY A 1 92 ? 17.859 -0.386 -9.562 1 98.62 92 GLY A N 1
ATOM 688 C CA . GLY A 1 92 ? 18.641 0.827 -9.758 1 98.62 92 GLY A CA 1
ATOM 689 C C . GLY A 1 92 ? 19.812 0.938 -8.805 1 98.62 92 GLY A C 1
ATOM 690 O O . GLY A 1 92 ? 19.953 0.121 -7.895 1 98.62 92 GLY A O 1
ATOM 691 N N . GLU A 1 93 ? 20.656 1.958 -9.016 1 98.06 93 GLU A N 1
ATOM 692 C CA . GLU A 1 93 ? 21.781 2.236 -8.133 1 98.06 93 GLU A CA 1
ATOM 693 C C . GLU A 1 93 ? 21.297 2.697 -6.758 1 98.06 93 GLU A C 1
ATOM 695 O O . GLU A 1 93 ? 20.203 3.268 -6.637 1 98.06 93 GLU A O 1
ATOM 700 N N . ILE A 1 94 ? 22.125 2.402 -5.82 1 98.69 94 ILE A N 1
ATOM 701 C CA . ILE A 1 94 ? 21.844 2.889 -4.473 1 98.69 94 ILE A CA 1
ATOM 702 C C . ILE A 1 94 ? 22.094 4.395 -4.406 1 98.69 94 ILE A C 1
ATOM 704 O O . ILE A 1 94 ? 23.078 4.891 -4.957 1 98.69 94 ILE A O 1
ATOM 708 N N . TYR A 1 95 ? 21.188 5.098 -3.734 1 98.12 95 TYR A N 1
ATOM 709 C CA . TYR A 1 95 ? 21.328 6.543 -3.594 1 98.12 95 TYR A CA 1
ATOM 710 C C . TYR A 1 95 ? 20.781 7.012 -2.246 1 98.12 95 TYR A C 1
ATOM 712 O O . TYR A 1 95 ? 20.156 6.242 -1.518 1 98.12 95 TYR A O 1
ATOM 720 N N . HIS A 1 96 ? 21.109 8.18 -1.88 1 97.44 96 HIS A N 1
ATOM 721 C CA . HIS A 1 96 ? 20.516 8.844 -0.732 1 97.44 96 HIS A CA 1
ATOM 722 C C . HIS A 1 96 ? 20.094 10.273 -1.079 1 97.44 96 HIS A C 1
ATOM 724 O O . HIS A 1 96 ? 20.594 10.844 -2.055 1 97.44 96 HIS A O 1
ATOM 730 N N . ASP A 1 97 ? 19.047 10.695 -0.398 1 92.06 97 ASP A N 1
ATOM 731 C CA . ASP A 1 97 ? 18.562 12.055 -0.585 1 92.06 97 ASP A CA 1
ATOM 732 C C . ASP A 1 97 ? 19.141 12.992 0.482 1 92.06 97 ASP A C 1
ATOM 734 O O . ASP A 1 97 ? 19.188 12.641 1.662 1 92.06 97 ASP A O 1
ATOM 738 N N . THR A 1 98 ? 19.5 14.172 0.111 1 88.69 98 THR A N 1
ATOM 739 C CA . THR A 1 98 ? 20.172 15.094 1.029 1 88.69 98 THR A CA 1
ATOM 740 C C . THR A 1 98 ? 19.141 15.953 1.763 1 88.69 98 THR A C 1
ATOM 742 O O . THR A 1 98 ? 19.516 16.797 2.594 1 88.69 98 THR A O 1
ATOM 745 N N . SER A 1 99 ? 17.797 15.898 1.529 1 80.25 99 SER A N 1
ATOM 746 C CA . SER A 1 99 ? 16.734 16.641 2.195 1 80.25 99 SER A CA 1
ATOM 747 C C . SER A 1 99 ? 16.531 16.156 3.625 1 80.25 99 SER A C 1
ATOM 749 O O . SER A 1 99 ? 15.992 16.891 4.461 1 80.25 99 SER A O 1
ATOM 751 N N . ASP A 1 100 ? 16.969 15.141 4.203 1 78.62 100 ASP A N 1
ATOM 752 C CA . ASP A 1 100 ? 16.922 14.578 5.547 1 78.62 100 ASP A CA 1
ATOM 753 C C . ASP A 1 100 ? 15.492 14.211 5.934 1 78.62 100 ASP A C 1
ATOM 755 O O . ASP A 1 100 ? 15.18 14.062 7.117 1 78.62 100 ASP A O 1
ATOM 759 N N . ILE A 1 101 ? 14.492 14.203 5.219 1 88.69 101 ILE A N 1
ATOM 760 C CA . ILE A 1 101 ? 13.094 13.93 5.535 1 88.69 101 ILE A CA 1
ATOM 761 C C . ILE A 1 101 ? 12.617 12.711 4.75 1 88.69 101 ILE A C 1
ATOM 763 O O . ILE A 1 101 ? 12.383 11.648 5.324 1 88.69 101 ILE A O 1
ATOM 767 N N . PHE A 1 102 ? 12.523 12.75 3.484 1 94.06 102 PHE A N 1
ATOM 768 C CA . PHE A 1 102 ? 12.102 11.781 2.482 1 94.06 102 PHE A CA 1
ATOM 769 C C . PHE A 1 102 ? 12.719 12.102 1.126 1 94.06 102 PHE A C 1
ATOM 771 O O . PHE A 1 102 ? 13.078 13.25 0.86 1 94.06 102 PHE A O 1
ATOM 778 N N . HIS A 1 103 ? 12.922 11.102 0.309 1 93.25 103 HIS A N 1
ATOM 779 C CA . HIS A 1 103 ? 13.508 11.383 -0.994 1 93.25 103 HIS A CA 1
ATOM 780 C C . HIS A 1 103 ? 12.531 12.133 -1.891 1 93.25 103 HIS A C 1
ATOM 782 O O . HIS A 1 103 ? 11.359 11.75 -1.996 1 93.25 103 HIS A O 1
ATOM 788 N N . ARG A 1 104 ? 13.023 13.156 -2.527 1 93.38 104 ARG A N 1
ATOM 789 C CA . ARG A 1 104 ? 12.211 13.914 -3.475 1 93.38 104 ARG A CA 1
ATOM 790 C C . ARG A 1 104 ? 11.969 13.117 -4.75 1 93.38 104 ARG A C 1
ATOM 792 O O . ARG A 1 104 ? 12.867 12.43 -5.242 1 93.38 104 ARG A O 1
ATOM 799 N N . CYS A 1 105 ? 10.82 13.383 -5.32 1 93.25 105 CYS A N 1
ATOM 800 C CA . CYS A 1 105 ? 10.453 12.578 -6.477 1 93.25 105 CYS A CA 1
ATOM 801 C C . CYS A 1 105 ? 11.188 13.055 -7.727 1 93.25 105 CYS A C 1
ATOM 803 O O . CYS A 1 105 ? 11.305 12.312 -8.703 1 93.25 105 CYS A O 1
ATOM 805 N N . THR A 1 106 ? 11.719 14.258 -7.691 1 91.31 106 THR A N 1
ATOM 806 C CA . THR A 1 106 ? 12.398 14.805 -8.859 1 91.31 106 THR A CA 1
ATOM 807 C C . THR A 1 106 ? 13.859 14.367 -8.883 1 91.31 106 THR A C 1
ATOM 809 O O . THR A 1 106 ? 14.539 14.516 -9.898 1 91.31 106 THR A O 1
ATOM 812 N N . GLY A 1 107 ? 14.406 13.914 -7.773 1 91.75 107 GLY A N 1
ATOM 813 C CA . GLY A 1 107 ? 15.766 13.406 -7.688 1 91.75 107 GLY A CA 1
ATOM 814 C C . GLY A 1 107 ? 16.812 14.508 -7.637 1 91.75 107 GLY A C 1
ATOM 815 O O . GLY A 1 107 ? 18 14.242 -7.77 1 91.75 107 GLY A O 1
ATOM 816 N N . GLU A 1 108 ? 16.391 15.758 -7.488 1 89.88 108 GLU A N 1
ATOM 817 C CA . GLU A 1 108 ? 17.328 16.891 -7.566 1 89.88 108 GLU A CA 1
ATOM 818 C C . GLU A 1 108 ? 18.297 16.875 -6.391 1 89.88 108 GLU A C 1
ATOM 820 O O . GLU A 1 108 ? 19.359 17.5 -6.457 1 89.88 108 GLU A O 1
ATOM 825 N N . LYS A 1 109 ? 17.953 16.188 -5.348 1 90.88 109 LYS A N 1
ATOM 826 C CA . LYS A 1 109 ? 18.781 16.156 -4.156 1 90.88 109 LYS A CA 1
ATOM 827 C C . LYS A 1 109 ? 19.375 14.766 -3.928 1 90.88 109 LYS A C 1
ATOM 829 O O . LYS A 1 109 ? 19.812 14.445 -2.818 1 90.88 109 LYS A O 1
ATOM 834 N N . TRP A 1 110 ? 19.312 13.938 -4.914 1 94.62 110 TRP A N 1
ATOM 835 C CA . TRP A 1 110 ? 19.828 12.578 -4.809 1 94.62 110 TRP A CA 1
ATOM 836 C C . TRP A 1 110 ? 21.328 12.539 -5.078 1 94.62 110 TRP A C 1
ATOM 838 O O . TRP A 1 110 ? 21.812 13.18 -6.008 1 94.62 110 TRP A O 1
ATOM 848 N N . LEU A 1 111 ? 22.016 11.844 -4.301 1 96.88 111 LEU A N 1
ATOM 849 C CA . LEU A 1 111 ? 23.422 11.531 -4.527 1 96.88 111 LEU A CA 1
ATOM 850 C C . LEU A 1 111 ? 23.641 10.023 -4.562 1 96.88 111 LEU A C 1
ATOM 852 O O . LEU A 1 111 ? 23 9.281 -3.82 1 96.88 111 LEU A O 1
ATOM 856 N N . ARG A 1 112 ? 24.609 9.664 -5.422 1 97.44 112 ARG A N 1
ATOM 857 C CA . ARG A 1 112 ? 24.938 8.242 -5.535 1 97.44 112 ARG A CA 1
ATOM 858 C C . ARG A 1 112 ? 25.531 7.715 -4.238 1 97.44 112 ARG A C 1
ATOM 860 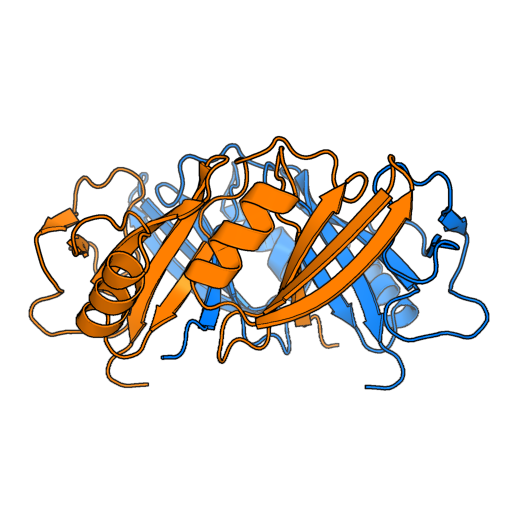O O . ARG A 1 112 ? 26.344 8.391 -3.605 1 97.44 112 ARG A O 1
ATOM 867 N N . GLY A 1 113 ? 25.125 6.461 -3.947 1 97.94 113 GLY A N 1
ATOM 868 C CA . GLY A 1 113 ? 25.672 5.812 -2.762 1 97.94 113 GLY A CA 1
ATOM 869 C C . GLY A 1 113 ? 24.781 5.98 -1.536 1 97.94 113 GLY A C 1
ATOM 870 O O . GLY A 1 113 ? 23.781 6.699 -1.577 1 97.94 113 GLY A O 1
ATOM 871 N N . PRO A 1 114 ? 25.109 5.316 -0.518 1 97.44 114 PRO A N 1
ATOM 872 C CA . PRO A 1 114 ? 24.312 5.367 0.709 1 97.44 114 PRO A CA 1
ATOM 873 C C . PRO A 1 114 ? 24.484 6.688 1.464 1 97.44 114 PRO A C 1
ATOM 875 O O . PRO A 1 114 ? 25.422 7.438 1.201 1 97.44 114 PRO A O 1
ATOM 878 N N . ASP A 1 115 ? 23.469 6.965 2.334 1 96.75 115 ASP A N 1
ATOM 879 C CA . ASP A 1 115 ? 23.672 8.039 3.299 1 96.75 115 ASP A CA 1
ATOM 880 C C . ASP A 1 115 ? 24.969 7.859 4.062 1 96.75 115 ASP A C 1
ATOM 882 O O . ASP A 1 115 ? 25.266 6.766 4.555 1 96.75 115 ASP A O 1
ATOM 886 N N . PRO A 1 116 ? 25.781 8.906 4.188 1 95.56 116 PRO A N 1
ATOM 887 C CA . PRO A 1 116 ? 27.109 8.773 4.781 1 95.56 116 PRO A CA 1
ATOM 888 C C . PRO A 1 116 ? 27.062 8.273 6.227 1 95.56 116 PRO A C 1
ATOM 890 O O . PRO A 1 116 ? 27.984 7.586 6.68 1 95.56 116 PRO A O 1
ATOM 893 N N . GLN A 1 117 ? 26.062 8.609 6.973 1 93.88 117 GLN A N 1
ATOM 894 C CA . GLN A 1 117 ? 25.938 8.195 8.367 1 93.88 117 GLN A CA 1
ATOM 895 C C . GLN A 1 117 ? 25.047 6.957 8.492 1 93.88 117 GLN A C 1
ATOM 897 O O . GLN A 1 117 ? 24.781 6.492 9.602 1 93.88 117 GLN A O 1
ATOM 902 N N . ARG A 1 118 ? 24.562 6.531 7.395 1 93.75 118 ARG A N 1
ATOM 903 C CA . ARG A 1 118 ? 23.688 5.371 7.336 1 93.75 118 ARG A CA 1
ATOM 904 C C . ARG A 1 118 ? 22.484 5.551 8.258 1 93.75 118 ARG A C 1
ATOM 906 O O . ARG A 1 118 ? 22.156 4.66 9.047 1 93.75 118 ARG A O 1
ATOM 913 N N . ARG A 1 119 ? 21.875 6.711 8.211 1 94.44 119 ARG A N 1
ATOM 914 C CA . ARG A 1 119 ? 20.688 6.988 9.023 1 94.44 119 ARG A CA 1
ATOM 915 C C . ARG A 1 119 ? 19.5 6.156 8.562 1 94.44 119 ARG A C 1
ATOM 917 O O . ARG A 1 119 ? 19.406 5.793 7.387 1 94.44 119 ARG A O 1
ATOM 924 N N . ASN A 1 120 ? 18.641 5.836 9.531 1 95.62 120 ASN A N 1
ATOM 925 C CA . ASN A 1 120 ? 17.391 5.172 9.164 1 95.62 120 ASN A CA 1
ATOM 926 C C . ASN A 1 120 ? 16.625 5.953 8.102 1 95.62 120 ASN A C 1
ATOM 928 O O . ASN A 1 120 ? 16.547 7.184 8.164 1 95.62 120 ASN A O 1
ATOM 932 N N . TYR A 1 121 ? 16.156 5.23 7.016 1 95.56 121 TYR A N 1
ATOM 933 C CA . TYR A 1 121 ? 15.188 5.711 6.039 1 95.56 121 TYR A CA 1
ATOM 934 C C . TYR A 1 121 ? 15.844 6.664 5.043 1 95.56 121 TYR A C 1
ATOM 936 O O . TYR A 1 121 ? 15.148 7.344 4.285 1 95.56 121 TYR A O 1
ATOM 944 N N . CYS A 1 122 ? 17.188 6.68 4.984 1 95.75 122 CYS A N 1
ATOM 945 C CA . CYS A 1 122 ? 17.812 7.734 4.191 1 95.75 122 CYS A CA 1
ATOM 946 C C . CYS A 1 122 ? 18.516 7.16 2.975 1 95.75 122 CYS A C 1
ATOM 948 O O . CYS A 1 122 ? 19.094 7.902 2.176 1 95.75 122 CYS A O 1
ATOM 950 N N . THR A 1 123 ? 18.578 5.922 2.783 1 97.31 123 THR A N 1
ATOM 951 C CA . THR A 1 123 ? 19.203 5.258 1.645 1 97.31 123 THR A CA 1
ATOM 952 C C . THR A 1 123 ? 18.172 4.441 0.863 1 97.31 123 THR A C 1
ATOM 954 O O . THR A 1 123 ? 17.359 3.727 1.453 1 97.31 123 THR A O 1
ATOM 957 N N . TYR A 1 124 ? 18.281 4.539 -0.454 1 98.25 124 TYR A N 1
ATOM 958 C CA . TYR A 1 124 ? 17.219 3.996 -1.3 1 98.25 124 TYR A CA 1
ATOM 959 C C . TYR A 1 124 ? 17.812 3.258 -2.498 1 98.25 124 TYR A C 1
ATOM 961 O O . TYR A 1 124 ? 18.969 3.463 -2.854 1 98.25 124 TYR A O 1
ATOM 969 N N . ALA A 1 125 ? 16.969 2.475 -3.119 1 98.62 125 ALA A N 1
ATOM 970 C CA . ALA A 1 125 ? 17.109 1.918 -4.465 1 98.62 125 ALA A CA 1
ATOM 971 C C . ALA A 1 125 ? 15.742 1.589 -5.059 1 98.62 125 ALA A C 1
ATOM 973 O O . ALA A 1 125 ? 14.828 1.173 -4.344 1 98.62 125 ALA A O 1
ATOM 974 N N . ASP A 1 126 ? 15.625 1.719 -6.324 1 98.44 126 ASP A N 1
ATOM 975 C CA . ASP A 1 126 ? 14.312 1.559 -6.953 1 98.44 126 ASP A CA 1
ATOM 976 C C . ASP A 1 126 ? 14.305 0.36 -7.902 1 98.44 126 ASP A C 1
ATOM 978 O O . ASP A 1 126 ? 15.336 0.012 -8.484 1 98.44 126 ASP A O 1
ATOM 982 N N . PHE A 1 127 ? 13.164 -0.245 -8.055 1 98.81 127 PHE A N 1
ATOM 983 C CA . PHE A 1 127 ? 12.922 -1.203 -9.125 1 98.81 127 PHE A CA 1
ATOM 984 C C . PHE A 1 127 ? 11.445 -1.228 -9.5 1 98.81 127 PHE A C 1
ATOM 986 O O . PHE A 1 127 ? 10.609 -0.647 -8.797 1 98.81 127 PHE A O 1
ATOM 993 N N . SER A 1 128 ? 11.133 -1.815 -10.633 1 98.75 128 SER A N 1
ATOM 994 C CA . SER A 1 128 ? 9.758 -1.907 -11.117 1 98.75 128 SER A CA 1
ATOM 995 C C . SER A 1 128 ? 9.422 -3.326 -11.562 1 98.75 128 SER A C 1
ATOM 997 O O . SER A 1 128 ? 10.305 -4.07 -12 1 98.75 128 SER A O 1
ATOM 999 N N . ASP A 1 129 ? 8.172 -3.646 -11.367 1 98.88 129 ASP A N 1
ATOM 1000 C CA . ASP A 1 129 ? 7.738 -4.902 -11.969 1 98.88 129 ASP A CA 1
ATOM 1001 C C . ASP A 1 129 ? 7.574 -4.762 -13.484 1 98.88 129 ASP A C 1
ATOM 1003 O O . ASP A 1 129 ? 7.773 -3.68 -14.039 1 98.88 129 ASP A O 1
ATOM 1007 N N . PRO A 1 130 ? 7.246 -5.805 -14.219 1 98.62 130 PRO A N 1
ATOM 1008 C CA . PRO A 1 130 ? 7.258 -5.781 -15.68 1 98.62 130 PRO A CA 1
ATOM 1009 C C . PRO A 1 130 ? 6.277 -4.766 -16.266 1 98.62 130 PRO A C 1
ATOM 1011 O O . PRO A 1 130 ? 6.465 -4.293 -17.391 1 98.62 130 PRO A O 1
ATOM 1014 N N . ASP A 1 131 ? 5.176 -4.387 -15.594 1 98.81 131 ASP A N 1
ATOM 1015 C CA . ASP A 1 131 ? 4.184 -3.439 -16.094 1 98.81 131 ASP A CA 1
ATOM 1016 C C . ASP A 1 131 ? 4.559 -2.008 -15.719 1 98.81 131 ASP A C 1
ATOM 1018 O O . ASP A 1 131 ? 3.994 -1.051 -16.25 1 98.81 131 ASP A O 1
ATOM 1022 N N . GLY A 1 132 ? 5.473 -1.857 -14.719 1 98.5 132 GLY A N 1
ATOM 1023 C CA . GLY A 1 132 ? 5.871 -0.521 -14.305 1 98.5 132 GLY A CA 1
ATOM 1024 C C . GLY A 1 132 ? 5.367 -0.144 -12.922 1 98.5 132 GLY A C 1
ATOM 1025 O O . GLY A 1 132 ? 5.531 0.997 -12.492 1 98.5 132 GLY A O 1
ATOM 1026 N N . ASN A 1 133 ? 4.68 -0.98 -12.188 1 98.69 133 ASN A N 1
ATOM 1027 C CA . ASN A 1 133 ? 4.484 -0.718 -10.766 1 98.69 133 ASN A CA 1
ATOM 1028 C C . ASN A 1 133 ? 5.812 -0.513 -10.047 1 98.69 133 ASN A C 1
ATOM 1030 O O . ASN A 1 133 ? 6.727 -1.328 -10.172 1 98.69 133 ASN A O 1
ATOM 1034 N N . GLY A 1 134 ? 5.867 0.562 -9.312 1 98.38 134 GLY A N 1
ATOM 1035 C CA . GLY A 1 134 ? 7.168 1.008 -8.844 1 98.38 134 GLY A CA 1
ATOM 1036 C C . GLY A 1 134 ? 7.391 0.732 -7.367 1 98.38 134 GLY A C 1
ATOM 1037 O O . GLY A 1 134 ? 6.535 1.038 -6.535 1 98.38 134 GLY A O 1
ATOM 1038 N N . TRP A 1 135 ? 8.531 0.179 -7.078 1 98.75 135 TRP A N 1
ATOM 1039 C CA . TRP A 1 135 ? 8.969 -0.136 -5.723 1 98.75 135 TRP A CA 1
ATOM 1040 C C . TRP A 1 135 ? 10.211 0.671 -5.348 1 98.75 135 TRP A C 1
ATOM 1042 O O . TRP A 1 135 ? 11.031 0.989 -6.207 1 98.75 135 TRP A O 1
ATOM 1052 N N . VAL A 1 136 ? 10.281 0.966 -4.078 1 98.69 136 VAL A N 1
ATOM 1053 C CA . VAL A 1 136 ? 11.469 1.599 -3.51 1 98.69 136 VAL A CA 1
ATOM 1054 C C . VAL A 1 136 ? 11.969 0.781 -2.32 1 98.69 136 VAL A C 1
ATOM 1056 O O . VAL A 1 136 ? 11.211 0.488 -1.396 1 98.69 136 VAL A O 1
ATOM 1059 N N . LEU A 1 137 ? 13.203 0.32 -2.41 1 98.69 137 LEU A N 1
ATOM 1060 C CA . LEU A 1 137 ? 13.867 -0.163 -1.204 1 98.69 137 LEU A CA 1
ATOM 1061 C C . LEU A 1 137 ? 14.281 1 -0.308 1 98.69 137 LEU A C 1
ATOM 1063 O O . LEU A 1 137 ? 14.781 2.018 -0.794 1 98.69 137 LEU A O 1
ATOM 1067 N N . GLN A 1 138 ? 14.039 0.879 0.922 1 98.44 138 GLN A N 1
ATOM 1068 C CA . GLN A 1 138 ? 14.43 1.871 1.921 1 98.44 138 GLN A CA 1
ATOM 1069 C C . GLN A 1 138 ? 15.133 1.214 3.104 1 98.44 138 GLN A C 1
ATOM 1071 O O . GLN A 1 138 ? 14.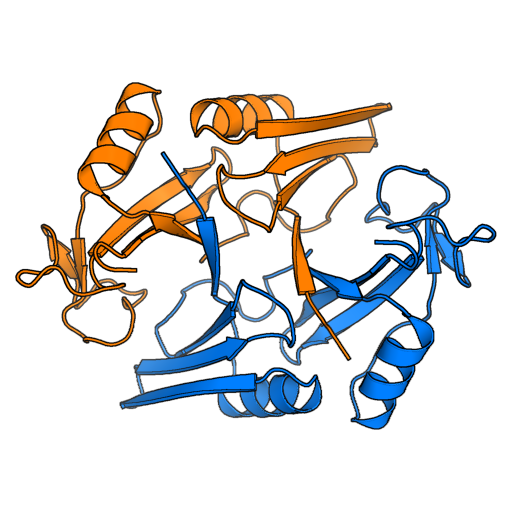609 0.277 3.705 1 98.44 138 GLN A O 1
ATOM 1076 N N . GLU A 1 139 ? 16.297 1.745 3.488 1 98.25 139 GLU A N 1
ATOM 1077 C CA . GLU A 1 139 ? 17.125 1.06 4.473 1 98.25 139 GLU A CA 1
ATOM 1078 C C . GLU A 1 139 ? 16.844 1.56 5.887 1 98.25 139 GLU A C 1
ATOM 1080 O O . GLU A 1 139 ? 16.734 2.768 6.113 1 98.25 139 GLU A O 1
ATOM 1085 N N . VAL A 1 140 ? 16.688 0.59 6.75 1 97.12 140 VAL A N 1
ATOM 1086 C CA . VAL A 1 140 ? 16.656 0.835 8.188 1 97.12 140 VAL A CA 1
ATOM 1087 C C . VAL A 1 140 ? 17.688 -0.052 8.875 1 97.12 140 VAL A C 1
ATOM 1089 O O . VAL A 1 140 ? 17.375 -1.146 9.344 1 97.12 140 VAL A O 1
ATOM 1092 N N . PRO A 1 141 ? 18.891 0.386 8.977 1 93.75 141 PRO A N 1
ATOM 1093 C CA . PRO A 1 141 ? 19.953 -0.443 9.531 1 93.75 141 PRO A CA 1
ATOM 1094 C C . PRO A 1 141 ? 19.844 -0.63 11.039 1 93.75 141 PRO A C 1
ATOM 1096 O O . PRO A 1 141 ? 20.391 -1.584 11.594 1 93.75 141 PRO A O 1
ATOM 1099 N N . ASN A 1 142 ? 19.266 0.259 11.734 1 89.12 142 ASN A N 1
ATOM 1100 C CA . ASN A 1 142 ? 19.078 0.2 13.188 1 89.12 142 ASN A CA 1
ATOM 1101 C C . ASN A 1 142 ? 17.609 0.276 13.57 1 89.12 142 ASN A C 1
ATOM 1103 O O . ASN A 1 142 ? 17.125 1.324 14 1 89.12 142 ASN A O 1
ATOM 1107 N N . PRO A 1 143 ? 16.906 -0.866 13.578 1 81.12 143 PRO A N 1
ATOM 1108 C CA . PRO A 1 143 ? 15.461 -0.814 13.758 1 81.12 143 PRO A CA 1
ATOM 1109 C C . PRO A 1 143 ? 15.062 -0.531 15.211 1 81.12 143 PRO A C 1
ATOM 1111 O O . PRO A 1 143 ? 15.82 -0.832 16.125 1 81.12 143 PRO A O 1
ATOM 1114 N N . MET B 1 1 ? 16.062 -12.664 3.461 1 89.31 1 MET B N 1
ATOM 1115 C CA . MET B 1 1 ? 16.047 -11.219 3.672 1 89.31 1 MET B CA 1
ATOM 1116 C C . MET B 1 1 ? 14.625 -10.695 3.781 1 89.31 1 MET B C 1
ATOM 1118 O O . MET B 1 1 ? 13.727 -11.188 3.098 1 89.31 1 MET B O 1
ATOM 1122 N N . ASP B 1 2 ? 14.406 -9.703 4.738 1 95.19 2 ASP B N 1
ATOM 1123 C CA . ASP B 1 2 ? 13.078 -9.109 4.887 1 95.19 2 ASP B CA 1
ATOM 1124 C C . ASP B 1 2 ? 12.875 -7.969 3.895 1 95.19 2 ASP B C 1
ATOM 1126 O O . ASP B 1 2 ? 13.789 -7.184 3.643 1 95.19 2 ASP B O 1
ATOM 1130 N N . LEU B 1 3 ? 11.734 -7.922 3.273 1 97.94 3 LEU B N 1
ATOM 1131 C CA . LEU B 1 3 ? 11.188 -6.844 2.459 1 97.94 3 LEU B CA 1
ATOM 1132 C C . LEU B 1 3 ? 9.852 -6.367 3.016 1 97.94 3 LEU B C 1
ATOM 1134 O O . LEU B 1 3 ? 8.797 -6.758 2.518 1 97.94 3 LEU B O 1
ATOM 1138 N N . LYS B 1 4 ? 9.898 -5.531 3.973 1 97.62 4 LYS B N 1
ATOM 1139 C CA . LYS B 1 4 ? 8.695 -5.164 4.711 1 97.62 4 LYS B CA 1
ATOM 1140 C C . LYS B 1 4 ? 8.023 -3.945 4.09 1 97.62 4 LYS B C 1
ATOM 1142 O O . LYS B 1 4 ? 8.625 -2.873 4.008 1 97.62 4 LYS B O 1
ATOM 1147 N N . LEU B 1 5 ? 6.801 -4.125 3.57 1 98.19 5 LEU B N 1
ATOM 1148 C CA . LEU B 1 5 ? 6.039 -2.98 3.086 1 98.19 5 LEU B CA 1
ATOM 1149 C C . LEU B 1 5 ? 5.668 -2.049 4.234 1 98.19 5 LEU B C 1
ATOM 1151 O O . LEU B 1 5 ? 4.91 -2.432 5.129 1 98.19 5 LEU B O 1
ATOM 1155 N N . GLU B 1 6 ? 6.18 -0.794 4.219 1 97.25 6 GLU B N 1
ATOM 1156 C CA . GLU B 1 6 ? 6.016 0.019 5.418 1 97.25 6 GLU B CA 1
ATOM 1157 C C . GLU B 1 6 ? 5.434 1.39 5.082 1 97.25 6 GLU B C 1
ATOM 1159 O O . GLU B 1 6 ? 4.902 2.076 5.957 1 97.25 6 GLU B O 1
ATOM 1164 N N . VAL B 1 7 ? 5.562 1.843 3.838 1 97.88 7 VAL B N 1
ATOM 1165 C CA . VAL B 1 7 ? 5.059 3.168 3.492 1 97.88 7 VAL B CA 1
ATOM 1166 C C . VAL B 1 7 ? 4.469 3.146 2.084 1 97.88 7 VAL B C 1
ATOM 1168 O O . VAL B 1 7 ? 5.07 2.592 1.162 1 97.88 7 VAL B O 1
ATOM 1171 N N . LEU B 1 8 ? 3.359 3.703 1.943 1 98.31 8 LEU B N 1
ATOM 1172 C CA . LEU B 1 8 ? 2.736 3.961 0.649 1 98.31 8 LEU B CA 1
ATOM 1173 C C . LEU B 1 8 ? 2.625 5.461 0.39 1 98.31 8 LEU B C 1
ATOM 1175 O O . LEU B 1 8 ? 2.078 6.199 1.213 1 98.31 8 LEU B O 1
ATOM 1179 N N . VAL B 1 9 ? 3.084 5.887 -0.718 1 98.75 9 VAL B N 1
ATOM 1180 C CA . VAL B 1 9 ? 2.928 7.285 -1.098 1 98.75 9 VAL B CA 1
ATOM 1181 C C . VAL B 1 9 ? 1.598 7.48 -1.822 1 98.75 9 VAL B C 1
ATOM 1183 O O . VAL B 1 9 ? 1.337 6.832 -2.84 1 98.75 9 VAL B O 1
ATOM 1186 N N . LEU B 1 10 ? 0.771 8.352 -1.32 1 98.81 10 LEU B N 1
ATOM 1187 C CA . LEU B 1 10 ? -0.512 8.656 -1.941 1 98.81 10 LEU B CA 1
ATOM 1188 C C . LEU B 1 10 ? -0.436 9.961 -2.725 1 98.81 10 LEU B C 1
ATOM 1190 O O . LEU B 1 10 ? -0.059 11 -2.176 1 98.81 10 LEU B O 1
ATOM 1194 N N . PRO B 1 11 ? -0.749 9.914 -4.008 1 98.81 11 PRO B N 1
ATOM 1195 C CA . PRO B 1 11 ? -0.754 11.148 -4.793 1 98.81 11 PRO B CA 1
ATOM 1196 C C . PRO B 1 11 ? -1.967 12.031 -4.5 1 98.81 11 PRO B C 1
ATOM 1198 O O . PRO B 1 11 ? -3.107 11.594 -4.656 1 98.81 11 PRO B O 1
ATOM 1201 N N . VAL B 1 12 ? -1.746 13.25 -4.129 1 98.81 12 VAL B N 1
ATOM 1202 C CA . VAL B 1 12 ? -2.83 14.164 -3.797 1 98.81 12 VAL B CA 1
ATOM 1203 C C . VAL B 1 12 ? -2.576 15.523 -4.449 1 98.81 12 VAL B C 1
ATOM 1205 O O . VAL B 1 12 ? -1.437 15.859 -4.777 1 98.81 12 VAL B O 1
ATOM 1208 N N . SER B 1 13 ? -3.621 16.297 -4.676 1 98.69 13 SER B N 1
ATOM 1209 C CA . SER B 1 13 ? -3.494 17.594 -5.344 1 98.69 13 SER B CA 1
ATOM 1210 C C . SER B 1 13 ? -3.422 18.734 -4.336 1 98.69 13 SER B C 1
ATOM 1212 O O . SER B 1 13 ? -2.916 19.812 -4.648 1 98.69 13 SER B O 1
ATOM 1214 N N . ASP B 1 14 ? -3.988 18.609 -3.18 1 98.69 14 ASP B N 1
ATOM 1215 C CA . ASP B 1 14 ? -4.055 19.578 -2.098 1 98.69 14 ASP B CA 1
ATOM 1216 C C . ASP B 1 14 ? -3.725 18.938 -0.753 1 98.69 14 ASP B C 1
ATOM 1218 O O . ASP B 1 14 ? -4.535 18.188 -0.205 1 98.69 14 ASP B O 1
ATOM 1222 N N . VAL B 1 15 ? -2.549 19.297 -0.212 1 98.69 15 VAL B N 1
ATOM 1223 C CA . VAL B 1 15 ? -1.998 18.594 0.941 1 98.69 15 VAL B CA 1
ATOM 1224 C C . VAL B 1 15 ? -2.867 18.859 2.17 1 98.69 15 VAL B C 1
ATOM 1226 O O . VAL B 1 15 ? -3.182 17.938 2.922 1 98.69 15 VAL B O 1
ATOM 1229 N N . ASP B 1 16 ? -3.277 20.078 2.398 1 98.62 16 ASP B N 1
ATOM 1230 C CA . ASP B 1 16 ? -4.086 20.406 3.568 1 98.62 16 ASP B CA 1
ATOM 1231 C C . ASP B 1 16 ? -5.438 19.688 3.518 1 98.62 16 ASP B C 1
ATOM 1233 O O . ASP B 1 16 ? -5.934 19.219 4.539 1 98.62 16 ASP B O 1
ATOM 1237 N N . ARG B 1 17 ? -5.992 19.688 2.363 1 98.75 17 ARG B N 1
ATOM 1238 C CA . ARG B 1 17 ? -7.27 19 2.195 1 98.75 17 ARG B CA 1
ATOM 1239 C C . ARG B 1 17 ? -7.133 17.5 2.477 1 98.75 17 ARG B C 1
ATOM 1241 O O . ARG B 1 17 ? -7.98 16.906 3.145 1 98.75 17 ARG B O 1
ATOM 1248 N N . ALA B 1 18 ? -6.078 16.906 1.975 1 98.88 18 ALA B N 1
ATOM 1249 C CA . ALA B 1 18 ? -5.812 15.484 2.229 1 98.88 18 ALA B CA 1
ATOM 1250 C C . ALA B 1 18 ? -5.562 15.234 3.713 1 98.88 18 ALA B C 1
ATOM 1252 O O . ALA B 1 18 ? -6.098 14.281 4.285 1 98.88 18 ALA B O 1
ATOM 1253 N N . LYS B 1 19 ? -4.781 16.047 4.293 1 98.81 19 LYS B N 1
ATOM 1254 C CA . LYS B 1 19 ? -4.477 15.898 5.715 1 98.81 19 LYS B CA 1
ATOM 1255 C C . LYS B 1 19 ? -5.75 15.93 6.555 1 98.81 19 LYS B C 1
ATOM 1257 O O . LYS B 1 19 ? -5.961 15.07 7.41 1 98.81 19 LYS B O 1
ATOM 1262 N N . ALA B 1 20 ? -6.566 16.906 6.32 1 98.81 20 ALA B N 1
ATOM 1263 C CA . ALA B 1 20 ? -7.832 17.016 7.043 1 98.81 20 ALA B CA 1
ATOM 1264 C C . ALA B 1 20 ? -8.695 15.773 6.84 1 98.81 20 ALA B C 1
ATOM 1266 O O . ALA B 1 20 ? -9.312 15.281 7.785 1 98.81 20 ALA B O 1
ATOM 1267 N N . PHE B 1 21 ? -8.75 15.305 5.664 1 98.94 21 PHE B N 1
ATOM 1268 C CA . PHE B 1 21 ? -9.531 14.117 5.344 1 98.94 21 PHE B CA 1
ATOM 1269 C C . PHE B 1 21 ? -9.039 12.914 6.137 1 98.94 21 PHE B C 1
ATOM 1271 O O . PHE B 1 21 ? -9.828 12.219 6.777 1 98.94 21 PHE B O 1
ATOM 1278 N N . TYR B 1 22 ? -7.766 12.641 6.043 1 98.88 22 TYR B N 1
ATOM 1279 C CA . TYR B 1 22 ? -7.234 11.438 6.672 1 98.88 22 TYR B CA 1
ATOM 1280 C C . TYR B 1 22 ? -7.254 11.555 8.195 1 98.88 22 TYR B C 1
ATOM 1282 O O . TYR B 1 22 ? -7.391 10.555 8.898 1 98.88 22 TYR B O 1
ATOM 1290 N N . GLU B 1 23 ? -7.156 12.766 8.727 1 98.56 23 GLU B N 1
ATOM 1291 C CA . GLU B 1 23 ? -7.434 12.961 10.141 1 98.56 23 GLU B CA 1
ATOM 1292 C C . GLU B 1 23 ? -8.867 12.555 10.484 1 98.56 23 GLU B C 1
ATOM 1294 O O . GLU B 1 23 ? -9.102 11.875 11.484 1 98.56 23 GLU B O 1
ATOM 1299 N N . ALA B 1 24 ? -9.766 13.008 9.664 1 98.12 24 ALA B N 1
ATOM 1300 C CA . ALA B 1 24 ? -11.164 12.641 9.875 1 98.12 24 ALA B CA 1
ATOM 1301 C C . ALA B 1 24 ? -11.344 11.125 9.797 1 98.12 24 ALA B C 1
ATOM 1303 O O . ALA B 1 24 ? -12.148 10.555 10.531 1 98.12 24 ALA B O 1
ATOM 1304 N N . VAL B 1 25 ? -10.672 10.523 8.898 1 98.5 25 VAL B N 1
ATOM 1305 C CA . VAL B 1 25 ? -10.711 9.07 8.75 1 98.5 25 VAL B CA 1
ATOM 1306 C C . VAL B 1 25 ? -10.219 8.406 10.031 1 98.5 25 VAL B C 1
ATOM 1308 O O . VAL B 1 25 ? -10.633 7.289 10.359 1 98.5 25 VAL B O 1
ATOM 1311 N N . GLY B 1 26 ? -9.375 9.062 10.719 1 98.19 26 GLY B N 1
ATOM 1312 C CA . GLY B 1 26 ? -8.867 8.539 11.977 1 98.19 26 GLY B CA 1
ATOM 1313 C C . GLY B 1 26 ? -7.402 8.148 11.914 1 98.19 26 GLY B C 1
ATOM 1314 O O . GLY B 1 26 ? -6.895 7.484 12.828 1 98.19 26 GLY B O 1
ATOM 1315 N N . PHE B 1 27 ? -6.781 8.469 10.852 1 98.75 27 PHE B N 1
ATOM 1316 C CA . PHE B 1 27 ? -5.352 8.195 10.789 1 98.75 27 PHE B CA 1
ATOM 1317 C C . PHE B 1 27 ? -4.59 9.094 11.758 1 98.75 27 PHE B C 1
ATOM 1319 O O . PHE B 1 27 ? -4.941 10.266 11.938 1 98.75 27 PHE B O 1
ATOM 1326 N N . ARG B 1 28 ? -3.531 8.531 12.359 1 98.56 28 ARG B N 1
ATOM 1327 C CA . ARG B 1 28 ? -2.68 9.305 13.266 1 98.56 28 ARG B CA 1
ATOM 1328 C C . ARG B 1 28 ? -1.657 10.125 12.484 1 98.56 28 ARG B C 1
ATOM 1330 O O . ARG B 1 28 ? -0.952 9.594 11.625 1 98.56 28 ARG B O 1
ATOM 1337 N N . LEU B 1 29 ? -1.528 11.359 12.805 1 98.62 29 LEU B N 1
ATOM 1338 C CA . LEU B 1 29 ? -0.484 12.203 12.227 1 98.62 29 LEU B CA 1
ATOM 1339 C C . LEU B 1 29 ? 0.87 11.898 12.859 1 98.62 29 LEU B C 1
ATOM 1341 O O . LEU B 1 29 ? 1.057 12.086 14.062 1 98.62 29 LEU B O 1
ATOM 1345 N N . ASP B 1 30 ? 1.814 11.469 12.07 1 98.19 30 ASP B N 1
ATOM 1346 C CA . ASP B 1 30 ? 3.148 11.156 12.57 1 98.19 30 ASP B CA 1
ATOM 1347 C C . ASP B 1 30 ? 4.098 12.336 12.383 1 98.19 30 ASP B C 1
ATOM 1349 O O . ASP B 1 30 ? 4.949 12.594 13.234 1 98.19 30 ASP B O 1
ATOM 1353 N N . ALA B 1 31 ? 4.027 12.938 11.227 1 97.5 31 ALA B N 1
ATOM 1354 C CA . ALA B 1 31 ? 4.918 14.047 10.891 1 97.5 31 ALA B CA 1
ATOM 1355 C C . ALA B 1 31 ? 4.305 14.93 9.812 1 97.5 31 ALA B C 1
ATOM 1357 O O . ALA B 1 31 ? 3.543 14.453 8.969 1 97.5 31 ALA B O 1
ATOM 1358 N N . ASP B 1 32 ? 4.555 16.156 9.859 1 97.94 32 ASP B N 1
ATOM 1359 C CA . ASP B 1 32 ? 4.242 17.172 8.859 1 97.94 32 ASP B CA 1
ATOM 1360 C C . ASP B 1 32 ? 5.402 18.156 8.688 1 97.94 32 ASP B C 1
ATOM 1362 O O . ASP B 1 32 ? 5.508 19.141 9.43 1 97.94 32 ASP B O 1
ATOM 1366 N N . HIS B 1 33 ? 6.262 17.812 7.668 1 96.38 33 HIS B N 1
ATOM 1367 C CA . HIS B 1 33 ? 7.461 18.625 7.445 1 96.38 33 HIS B CA 1
ATOM 1368 C C . HIS B 1 33 ? 7.305 19.531 6.23 1 96.38 33 HIS B C 1
ATOM 1370 O O . HIS B 1 33 ? 6.965 19.062 5.141 1 96.38 33 HIS B O 1
ATOM 1376 N N . VAL B 1 34 ? 7.484 20.75 6.457 1 92.69 34 VAL B N 1
ATOM 1377 C CA . VAL B 1 34 ? 7.457 21.719 5.363 1 92.69 34 VAL B CA 1
ATOM 1378 C C . VAL B 1 34 ? 8.852 22.312 5.164 1 92.69 34 VAL B C 1
ATOM 1380 O O . VAL B 1 34 ? 9.453 22.828 6.105 1 92.69 34 VAL B O 1
ATOM 1383 N N . THR B 1 35 ? 9.398 22.141 4.031 1 86.56 35 THR B N 1
ATOM 1384 C CA . THR B 1 35 ? 10.672 22.781 3.723 1 86.56 35 THR B CA 1
ATOM 1385 C C . THR B 1 35 ? 10.461 24.094 2.998 1 86.56 35 THR B C 1
ATOM 1387 O O . THR B 1 35 ? 11.078 25.109 3.348 1 86.56 35 THR B O 1
ATOM 1390 N N . ASP B 1 36 ? 9.664 24.078 1.943 1 86.19 36 ASP B N 1
ATOM 1391 C CA . ASP B 1 36 ? 9.266 25.266 1.176 1 86.19 36 ASP B CA 1
ATOM 1392 C C . ASP B 1 36 ? 8.039 24.969 0.314 1 86.19 36 ASP B C 1
ATOM 1394 O O . ASP B 1 36 ? 7.309 24 0.575 1 86.19 36 ASP B O 1
ATOM 1398 N N . GLU B 1 37 ? 7.812 25.859 -0.582 1 89.31 37 GLU B N 1
ATOM 1399 C CA . GLU B 1 37 ? 6.602 25.719 -1.383 1 89.31 37 GLU B CA 1
ATOM 1400 C C . GLU B 1 37 ? 6.684 24.516 -2.309 1 89.31 37 GLU B C 1
ATOM 1402 O O . GLU B 1 37 ? 5.664 24.047 -2.826 1 89.31 37 GLU B O 1
ATOM 1407 N N . THR B 1 38 ? 7.816 23.922 -2.506 1 89.25 38 THR B N 1
ATOM 1408 C CA . THR B 1 38 ? 7.992 22.875 -3.498 1 89.25 38 THR B CA 1
ATOM 1409 C C . THR B 1 38 ? 8.148 21.516 -2.822 1 89.25 38 THR B C 1
ATOM 1411 O O . THR B 1 38 ? 8.188 20.484 -3.494 1 89.25 38 THR B O 1
ATOM 1414 N N . TYR B 1 39 ? 8.18 21.625 -1.512 1 94.31 39 TYR B N 1
ATOM 1415 C CA . TYR B 1 39 ? 8.461 20.359 -0.837 1 94.31 39 TYR B CA 1
ATOM 1416 C C . TYR B 1 39 ? 7.82 20.328 0.544 1 94.31 39 TYR B C 1
ATOM 1418 O O . TYR B 1 39 ? 8.188 21.109 1.426 1 94.31 39 TYR B O 1
ATOM 1426 N N . ARG B 1 40 ? 6.887 19.469 0.78 1 97.12 40 ARG B N 1
ATOM 1427 C CA . ARG B 1 40 ? 6.188 19.156 2.025 1 97.12 40 ARG B CA 1
ATOM 1428 C C . ARG B 1 40 ? 5.879 17.672 2.133 1 97.12 40 ARG B C 1
ATOM 1430 O O . ARG B 1 40 ? 5.414 17.062 1.17 1 97.12 40 ARG B O 1
ATOM 1437 N N . VAL B 1 41 ? 6.156 17.125 3.314 1 97.88 41 VAL B N 1
ATOM 1438 C CA . VAL B 1 41 ? 5.969 15.688 3.541 1 97.88 41 VAL B CA 1
ATOM 1439 C C . VAL B 1 41 ? 5.07 15.469 4.758 1 97.88 41 VAL B C 1
ATOM 1441 O O . VAL B 1 41 ? 5.395 15.906 5.863 1 97.88 41 VAL B O 1
ATOM 1444 N N . VAL B 1 42 ? 3.959 14.82 4.551 1 98.69 42 VAL B N 1
ATOM 1445 C CA . VAL B 1 42 ? 3.031 14.453 5.617 1 98.69 42 VAL B CA 1
ATOM 1446 C C . VAL B 1 42 ? 2.977 12.938 5.754 1 98.69 42 VAL B C 1
ATOM 1448 O O . VAL B 1 42 ? 2.736 12.227 4.777 1 98.69 42 VAL B O 1
ATOM 1451 N N . HIS B 1 43 ? 3.26 12.414 6.938 1 98.44 43 HIS B N 1
ATOM 1452 C CA . HIS B 1 43 ? 3.174 11 7.27 1 98.44 43 HIS B CA 1
ATOM 1453 C C . HIS B 1 43 ? 2.008 10.727 8.211 1 98.44 43 HIS B C 1
ATOM 1455 O O . HIS B 1 43 ? 1.854 11.406 9.234 1 98.44 43 HIS B O 1
ATOM 1461 N N . MET B 1 44 ? 1.181 9.773 7.855 1 98.81 44 MET B N 1
ATOM 1462 C CA . MET B 1 44 ? 0.073 9.375 8.719 1 98.81 44 MET B CA 1
ATOM 1463 C C . MET B 1 44 ? -0.056 7.855 8.766 1 98.81 44 MET B C 1
ATOM 1465 O O . MET B 1 44 ? 0.258 7.172 7.789 1 98.81 44 MET B O 1
ATOM 1469 N N . THR B 1 45 ? -0.507 7.348 9.859 1 98.75 45 THR B N 1
ATOM 1470 C CA . THR B 1 45 ? -0.62 5.902 10.023 1 98.75 45 THR B CA 1
ATOM 1471 C C . THR B 1 45 ? -2.047 5.512 10.398 1 98.75 45 THR B C 1
ATOM 1473 O O . THR B 1 45 ? -2.609 6.035 11.359 1 98.75 45 THR B O 1
ATOM 1476 N N . PRO B 1 46 ? -2.691 4.648 9.547 1 98.56 46 PRO B N 1
ATOM 1477 C CA . PRO B 1 46 ? -3.975 4.098 9.992 1 98.56 46 PRO B CA 1
ATOM 1478 C C . PRO B 1 46 ? -3.877 3.398 11.344 1 98.56 46 PRO B C 1
ATOM 1480 O O . PRO B 1 46 ? -2.889 2.713 11.617 1 98.56 46 PRO B O 1
ATOM 1483 N N . PRO B 1 47 ? -4.844 3.633 12.219 1 97.88 47 PRO B N 1
ATOM 1484 C CA . PRO B 1 47 ? -4.758 2.998 13.539 1 97.88 47 PRO B CA 1
ATOM 1485 C C . PRO B 1 47 ? -4.637 1.479 13.453 1 97.88 47 PRO B C 1
ATOM 1487 O O . PRO B 1 47 ? -5.414 0.83 12.758 1 97.88 47 PRO B O 1
ATOM 1490 N N . GLY B 1 48 ? -3.566 0.958 14.164 1 96.44 48 GLY B N 1
ATOM 1491 C CA . GLY B 1 48 ? -3.361 -0.48 14.219 1 96.44 48 GLY B CA 1
ATOM 1492 C C . GLY B 1 48 ? -2.541 -1.008 13.055 1 96.44 48 GLY B C 1
ATOM 1493 O O . GLY B 1 48 ? -2.172 -2.184 13.031 1 96.44 48 GLY B O 1
ATOM 1494 N N . SER B 1 49 ? -2.295 -0.204 12.078 1 97.75 49 SER B N 1
ATOM 1495 C CA . SER B 1 49 ? -1.577 -0.633 10.883 1 97.75 49 SER B CA 1
ATOM 1496 C C . SER B 1 49 ? -0.068 -0.515 11.07 1 97.75 49 SER B C 1
ATOM 1498 O O . SER B 1 49 ? 0.425 0.51 11.547 1 97.75 49 SER B O 1
ATOM 1500 N N . PRO B 1 50 ? 0.691 -1.544 10.758 1 95.38 50 PRO B N 1
ATOM 1501 C CA . PRO B 1 50 ? 2.148 -1.395 10.75 1 95.38 50 PRO B CA 1
ATOM 1502 C C . PRO B 1 50 ? 2.652 -0.595 9.547 1 95.38 50 PRO B C 1
ATOM 1504 O O . PRO B 1 50 ? 3.836 -0.248 9.484 1 95.38 50 PRO B O 1
ATOM 1507 N N . CYS B 1 51 ? 1.875 -0.379 8.586 1 97.19 51 CYS B N 1
ATOM 1508 C CA . CYS B 1 51 ? 2.205 0.379 7.383 1 97.19 51 CYS B CA 1
ATOM 1509 C C . CYS B 1 51 ? 1.583 1.77 7.43 1 97.19 51 CYS B C 1
ATOM 1511 O O . CYS B 1 51 ? 0.425 1.923 7.82 1 97.19 51 CYS B O 1
ATOM 1513 N N . SER B 1 52 ? 2.369 2.746 7.035 1 97.94 52 SER B N 1
ATOM 1514 C CA . SER B 1 52 ? 1.908 4.129 7.008 1 97.94 52 SER B CA 1
ATOM 1515 C C . SER B 1 52 ? 1.687 4.609 5.574 1 97.94 52 SER B C 1
ATOM 1517 O O . SER B 1 52 ? 1.993 3.893 4.621 1 97.94 52 SER B O 1
ATOM 1519 N N . VAL B 1 53 ? 1.016 5.766 5.488 1 98.69 53 VAL B N 1
ATOM 1520 C CA . VAL B 1 53 ? 0.929 6.469 4.211 1 98.69 53 VAL B CA 1
ATOM 1521 C C . VAL B 1 53 ? 1.696 7.785 4.293 1 98.69 53 VAL B C 1
ATOM 1523 O O . VAL B 1 53 ? 1.912 8.32 5.387 1 98.69 53 VAL B O 1
ATOM 1526 N N . LEU B 1 54 ? 2.137 8.188 3.174 1 98.69 54 LEU B N 1
ATOM 1527 C CA . LEU B 1 54 ? 2.828 9.461 2.998 1 9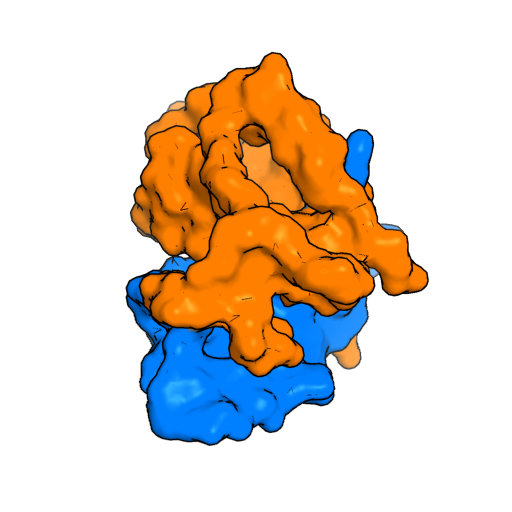8.69 54 LEU B CA 1
ATOM 1528 C C . LEU B 1 54 ? 2.258 10.227 1.81 1 98.69 54 LEU B C 1
ATOM 1530 O O . LEU B 1 54 ? 1.978 9.641 0.762 1 98.69 54 LEU B O 1
ATOM 1534 N N . PHE B 1 55 ? 1.969 11.508 1.962 1 98.81 55 PHE B N 1
ATOM 1535 C CA . PHE B 1 55 ? 1.602 12.383 0.855 1 98.81 55 PHE B CA 1
ATOM 1536 C C . PHE B 1 55 ? 2.178 13.781 1.055 1 98.81 55 PHE B C 1
ATOM 1538 O O . PHE B 1 55 ? 2.713 14.094 2.121 1 98.81 55 PHE B O 1
ATOM 1545 N N . GLY B 1 56 ? 2.098 14.57 -0.027 1 98.31 56 GLY B N 1
ATOM 1546 C CA . GLY B 1 56 ? 2.656 15.906 0.051 1 98.31 56 GLY B CA 1
ATOM 1547 C C . GLY B 1 56 ? 2.979 16.5 -1.309 1 98.31 56 GLY B C 1
ATOM 1548 O O . GLY B 1 56 ? 2.441 16.062 -2.326 1 98.31 56 GLY B O 1
ATOM 1549 N N . THR B 1 57 ? 3.783 17.578 -1.23 1 97.31 57 THR B N 1
ATOM 1550 C CA . THR B 1 57 ? 4.312 18.25 -2.418 1 97.31 57 THR B CA 1
ATOM 1551 C C . THR B 1 57 ? 5.738 17.781 -2.703 1 97.31 57 THR B C 1
ATOM 1553 O O . THR B 1 57 ? 6.586 17.781 -1.807 1 97.31 57 THR B O 1
ATOM 1556 N N . GLY B 1 58 ? 6 17.328 -4.012 1 95.75 58 GLY B N 1
ATOM 1557 C CA . GLY B 1 58 ? 7.348 16.938 -4.398 1 95.75 58 GLY B CA 1
ATOM 1558 C C . GLY B 1 58 ? 7.691 15.508 -4.02 1 95.75 58 GLY B C 1
ATOM 1559 O O . GLY B 1 58 ? 8.859 15.109 -4.082 1 95.75 58 GLY B O 1
ATOM 1560 N N . VAL B 1 59 ? 6.699 14.68 -3.66 1 96.75 59 VAL B N 1
ATOM 1561 C CA . VAL B 1 59 ? 7.008 13.367 -3.111 1 96.75 59 VAL B CA 1
ATOM 1562 C C . VAL B 1 59 ? 6.656 12.281 -4.133 1 96.75 59 VAL B C 1
ATOM 1564 O O . VAL B 1 59 ? 7.09 11.141 -4.008 1 96.75 59 VAL B O 1
ATOM 1567 N N . THR B 1 60 ? 5.922 12.594 -5.121 1 97.62 60 THR B N 1
ATOM 1568 C CA . THR B 1 60 ? 5.551 11.656 -6.172 1 97.62 60 THR B CA 1
ATOM 1569 C C . THR B 1 60 ? 5.152 12.398 -7.445 1 97.62 60 THR B C 1
ATOM 1571 O O . THR B 1 60 ? 4.711 13.547 -7.391 1 97.62 60 THR B O 1
ATOM 1574 N N . LEU B 1 61 ? 5.328 11.711 -8.578 1 96.25 61 LEU B N 1
ATOM 1575 C CA . LEU B 1 61 ? 4.895 12.234 -9.867 1 96.25 61 LEU B CA 1
ATOM 1576 C C . LEU B 1 61 ? 3.58 11.594 -10.305 1 96.25 61 LEU B C 1
ATOM 1578 O O . LEU B 1 61 ? 3.027 11.945 -11.344 1 96.25 61 LEU B O 1
ATOM 1582 N N . ALA B 1 62 ? 3.109 10.617 -9.547 1 97.38 62 ALA B N 1
ATOM 1583 C CA . ALA B 1 62 ? 1.855 9.953 -9.898 1 97.38 62 ALA B CA 1
ATOM 1584 C C . ALA B 1 62 ? 0.688 10.938 -9.875 1 97.38 62 ALA B C 1
ATOM 1586 O O . ALA B 1 62 ? 0.709 11.922 -9.125 1 97.38 62 ALA B O 1
ATOM 1587 N N . ALA B 1 63 ? -0.322 10.672 -10.641 1 97.69 63 ALA B N 1
ATOM 1588 C CA . ALA B 1 63 ? -1.479 11.562 -10.734 1 97.69 63 ALA B CA 1
ATOM 1589 C C . ALA B 1 63 ? -2.322 11.5 -9.469 1 97.69 63 ALA B C 1
ATOM 1591 O O . ALA B 1 63 ? -2.613 10.414 -8.961 1 97.69 63 ALA B O 1
ATOM 1592 N N . PRO B 1 64 ? -2.752 12.711 -8.945 1 98.5 64 PRO B N 1
ATOM 1593 C CA . PRO B 1 64 ? -3.66 12.688 -7.801 1 98.5 64 PRO B CA 1
ATOM 1594 C C . PRO B 1 64 ? -4.855 11.766 -8.016 1 98.5 64 PRO B C 1
ATOM 1596 O O . PRO B 1 64 ? -5.48 11.789 -9.078 1 98.5 64 PRO B O 1
ATOM 1599 N N . GLY B 1 65 ? -5.137 10.906 -7.016 1 98.19 65 GLY B N 1
ATOM 1600 C CA . GLY B 1 65 ? -6.297 10.031 -7.07 1 98.19 65 GLY B CA 1
ATOM 1601 C C . GLY B 1 65 ? -6.027 8.719 -7.777 1 98.19 65 GLY B C 1
ATOM 1602 O O . GLY B 1 65 ? -6.93 7.891 -7.93 1 98.19 65 GLY B O 1
ATOM 1603 N N . SER B 1 66 ? -4.766 8.445 -8.141 1 97.62 66 SER B N 1
ATOM 1604 C CA . SER B 1 66 ? -4.469 7.293 -8.977 1 97.62 66 SER B CA 1
ATOM 1605 C C . SER B 1 66 ? -4.262 6.039 -8.133 1 97.62 66 SER B C 1
ATOM 1607 O O . SER B 1 66 ? -4.223 4.926 -8.672 1 97.62 66 SER B O 1
ATOM 1609 N N . SER B 1 67 ? -4.109 6.113 -6.863 1 98 67 SER B N 1
ATOM 1610 C CA . SER B 1 67 ? -3.939 4.941 -6.012 1 98 67 SER B CA 1
ATOM 1611 C C . SER B 1 67 ? -5.277 4.254 -5.742 1 98 67 SER B C 1
ATOM 1613 O O . SER B 1 67 ? -6.215 4.879 -5.246 1 98 67 SER B O 1
ATOM 1615 N N . LYS B 1 68 ? -5.344 3.002 -6.125 1 97.56 68 LYS B N 1
ATOM 1616 C CA . LYS B 1 68 ? -6.551 2.195 -5.957 1 97.56 68 LYS B CA 1
ATOM 1617 C C . LYS B 1 68 ? -6.234 0.875 -5.258 1 97.56 68 LYS B C 1
ATOM 1619 O O . LYS B 1 68 ? -5.074 0.475 -5.168 1 97.56 68 LYS B O 1
ATOM 1624 N N . GLY B 1 69 ? -7.273 0.234 -4.828 1 97.25 69 GLY B N 1
ATOM 1625 C CA . GLY B 1 69 ? -7.129 -1.126 -4.332 1 97.25 69 GLY B CA 1
ATOM 1626 C C . GLY B 1 69 ? -6.461 -1.197 -2.973 1 97.25 69 GLY B C 1
ATOM 1627 O O . GLY B 1 69 ? -5.762 -2.164 -2.67 1 97.25 69 GLY B O 1
ATOM 1628 N N . LEU B 1 70 ? -6.559 -0.2 -2.127 1 98.56 70 LEU B N 1
ATOM 1629 C CA . LEU B 1 70 ? -5.992 -0.167 -0.783 1 98.56 70 LEU B CA 1
ATOM 1630 C C . LEU B 1 70 ? -6.977 -0.734 0.235 1 98.56 70 LEU B C 1
ATOM 1632 O O . LEU B 1 70 ? -8.016 -0.127 0.505 1 98.56 70 LEU B O 1
ATOM 1636 N N . HIS B 1 71 ? -6.66 -1.849 0.825 1 98.69 71 HIS B N 1
ATOM 1637 C CA . HIS B 1 71 ? -7.609 -2.527 1.701 1 98.69 71 HIS B CA 1
ATOM 1638 C C . HIS B 1 71 ? -7.234 -2.338 3.168 1 98.69 71 HIS B C 1
ATOM 1640 O O . HIS B 1 71 ? -6.129 -2.695 3.582 1 98.69 71 HIS B O 1
ATOM 1646 N N . LEU B 1 72 ? -8.148 -1.857 3.916 1 98.75 72 LEU B N 1
ATOM 1647 C CA . LEU B 1 72 ? -8.07 -1.742 5.367 1 98.75 72 LEU B CA 1
ATOM 1648 C C . LEU B 1 72 ? -8.914 -2.812 6.047 1 98.75 72 LEU B C 1
ATOM 1650 O O . LEU B 1 72 ? -10.141 -2.836 5.883 1 98.75 72 LEU B O 1
ATOM 1654 N N . VAL B 1 73 ? -8.289 -3.594 6.797 1 98.38 73 VAL B N 1
ATOM 1655 C CA . VAL B 1 73 ? -9 -4.641 7.523 1 98.38 73 VAL B CA 1
ATOM 1656 C C . VAL B 1 73 ? -9.586 -4.066 8.812 1 98.38 73 VAL B C 1
ATOM 1658 O O . VAL B 1 73 ? -8.898 -3.334 9.539 1 98.38 73 VAL B O 1
ATOM 1661 N N . VAL B 1 74 ? -10.773 -4.383 9.078 1 98.44 74 VAL B N 1
ATOM 1662 C CA . VAL B 1 74 ? -11.477 -4.008 10.297 1 98.44 74 VAL B CA 1
ATOM 1663 C C . VAL B 1 74 ? -12.117 -5.242 10.93 1 98.44 74 VAL B C 1
ATOM 1665 O O . VAL B 1 74 ? -12.445 -6.203 10.234 1 98.44 74 VAL B O 1
ATOM 1668 N N . SER B 1 75 ? -12.328 -5.234 12.266 1 98 75 SER B N 1
ATOM 1669 C CA . SER B 1 75 ? -12.938 -6.371 12.945 1 98 75 SER B CA 1
ATOM 1670 C C . SER B 1 75 ? -14.461 -6.301 12.883 1 98 75 SER B C 1
ATOM 1672 O O . SER B 1 75 ? -15.141 -7.328 12.914 1 98 75 SER B O 1
ATOM 1674 N N . ASP B 1 76 ? -15.016 -5.156 12.836 1 98.06 76 ASP B N 1
ATOM 1675 C CA . ASP B 1 76 ? -16.453 -4.887 12.727 1 98.06 76 ASP B CA 1
ATOM 1676 C C . ASP B 1 76 ? -16.719 -3.775 11.711 1 98.06 76 ASP B C 1
ATOM 1678 O O . ASP B 1 76 ? -16.531 -2.596 12.016 1 98.06 76 ASP B O 1
ATOM 1682 N N . ILE B 1 77 ? -17.266 -4.148 10.578 1 98.44 77 ILE B N 1
ATOM 1683 C CA . ILE B 1 77 ? -17.375 -3.213 9.461 1 98.44 77 ILE B CA 1
ATOM 1684 C C . ILE B 1 77 ? -18.531 -2.258 9.703 1 98.44 77 ILE B C 1
ATOM 1686 O O . ILE B 1 77 ? -18.531 -1.123 9.219 1 98.44 77 ILE B O 1
ATOM 1690 N N . PHE B 1 78 ? -19.547 -2.617 10.414 1 98.44 78 PHE B N 1
ATOM 1691 C CA . PHE B 1 78 ? -20.641 -1.715 10.742 1 98.44 78 PHE B CA 1
ATOM 1692 C C . PHE B 1 78 ? -20.172 -0.576 11.633 1 98.44 78 PHE B C 1
ATOM 1694 O O . PHE B 1 78 ? -20.453 0.593 11.359 1 98.44 78 PHE B O 1
ATOM 1701 N N . GLU B 1 79 ? -19.438 -1.013 12.602 1 98.38 79 GLU B N 1
ATOM 1702 C CA . GLU B 1 79 ? -18.875 -0.007 13.5 1 98.38 79 GLU B CA 1
ATOM 1703 C C . GLU B 1 79 ? -17.922 0.926 12.758 1 98.38 79 GLU B C 1
ATOM 1705 O O . GLU B 1 79 ? -17.984 2.145 12.938 1 98.38 79 GLU B O 1
ATOM 1710 N N . ALA B 1 80 ? -17.047 0.348 11.992 1 98.44 80 ALA B N 1
ATOM 1711 C CA . ALA B 1 80 ? -16.078 1.146 11.234 1 98.44 80 ALA B CA 1
ATOM 1712 C C . ALA B 1 80 ? -16.797 2.135 10.312 1 98.44 80 ALA B C 1
ATOM 1714 O O . ALA B 1 80 ? -16.453 3.322 10.297 1 98.44 80 ALA B O 1
ATOM 1715 N N . ARG B 1 81 ? -17.734 1.665 9.547 1 98.69 81 ARG B N 1
ATOM 1716 C CA . ARG B 1 81 ? -18.484 2.527 8.633 1 98.69 81 ARG B CA 1
ATOM 1717 C C . ARG B 1 81 ? -19.219 3.629 9.391 1 98.69 81 ARG B C 1
ATOM 1719 O O . ARG B 1 81 ? -19.188 4.793 8.984 1 98.69 81 ARG B O 1
ATOM 1726 N N . ASP B 1 82 ? -19.922 3.254 10.461 1 98.44 82 ASP B N 1
ATOM 1727 C CA . ASP B 1 82 ? -20.656 4.234 11.242 1 98.44 82 ASP B CA 1
ATOM 1728 C C . ASP B 1 82 ? -19.734 5.332 11.773 1 98.44 82 ASP B C 1
ATOM 1730 O O . ASP B 1 82 ? -20.094 6.512 11.742 1 98.44 82 ASP B O 1
ATOM 1734 N N . GLU B 1 83 ? -18.625 4.891 12.258 1 98.19 83 GLU B N 1
ATOM 1735 C CA . GLU B 1 83 ? -17.656 5.863 12.766 1 98.19 83 GLU B CA 1
ATOM 1736 C C . GLU B 1 83 ? -17.188 6.805 11.664 1 98.19 83 GLU B C 1
ATOM 1738 O O . GLU B 1 83 ? -17.156 8.023 11.852 1 98.19 83 GLU B O 1
ATOM 1743 N N . LEU B 1 84 ? -16.812 6.277 10.555 1 98.62 84 LEU B N 1
ATOM 1744 C CA . LEU B 1 84 ? -16.328 7.09 9.438 1 98.62 84 LEU B CA 1
ATOM 1745 C C . LEU B 1 84 ? -17.422 8.047 8.961 1 98.62 84 LEU B C 1
ATOM 1747 O O . LEU B 1 84 ? -17.156 9.234 8.742 1 98.62 84 LEU B O 1
ATOM 1751 N N . VAL B 1 85 ? -18.594 7.547 8.797 1 98.56 85 VAL B N 1
ATOM 1752 C CA . VAL B 1 85 ? -19.719 8.367 8.359 1 98.56 85 VAL B CA 1
ATOM 1753 C C . VAL B 1 85 ? -20 9.461 9.391 1 98.56 85 VAL B C 1
ATOM 1755 O O . VAL B 1 85 ? -20.234 10.617 9.039 1 98.56 85 VAL B O 1
ATOM 1758 N N . GLY B 1 86 ? -19.938 9.047 10.609 1 98.25 86 GLY B N 1
ATOM 1759 C CA . GLY B 1 86 ? -20.125 10.016 11.68 1 98.25 86 GLY B CA 1
ATOM 1760 C C . GLY B 1 86 ? -19.109 11.133 11.648 1 98.25 86 GLY B C 1
ATOM 1761 O O . GLY B 1 86 ? -19.375 12.242 12.109 1 98.25 86 GLY B O 1
ATOM 1762 N N . ARG B 1 87 ? -18 10.922 11.07 1 97.75 87 ARG B N 1
ATOM 1763 C CA . ARG B 1 87 ? -16.906 11.891 10.992 1 97.75 87 ARG B CA 1
ATOM 1764 C C . ARG B 1 87 ? -16.938 12.641 9.672 1 97.75 87 ARG B C 1
ATOM 1766 O O . ARG B 1 87 ? -16.031 13.414 9.359 1 97.75 87 ARG B O 1
ATOM 1773 N N . GLY B 1 88 ? -17.891 12.297 8.852 1 97.75 88 GLY B N 1
ATOM 1774 C CA . GLY B 1 88 ? -18.109 13.062 7.629 1 97.75 88 GLY B CA 1
ATOM 1775 C C . GLY B 1 88 ? -17.516 12.398 6.398 1 97.75 88 GLY B C 1
ATOM 1776 O O . GLY B 1 88 ? -17.453 13.008 5.328 1 97.75 88 GLY B O 1
ATOM 1777 N N . VAL B 1 89 ? -17.062 11.242 6.535 1 98.56 89 VAL B N 1
ATOM 1778 C CA . VAL B 1 89 ? -16.516 10.516 5.391 1 98.56 89 VAL B CA 1
ATOM 1779 C C . VAL B 1 89 ? -17.656 9.828 4.625 1 98.56 89 VAL B C 1
ATOM 1781 O O . VAL B 1 89 ? -18.516 9.18 5.227 1 98.56 89 VAL B O 1
ATOM 1784 N N . GLU B 1 90 ? -17.703 10.062 3.322 1 98.5 90 GLU B N 1
ATOM 1785 C CA . GLU B 1 90 ? -18.656 9.328 2.498 1 98.5 90 GLU B CA 1
ATOM 1786 C C . GLU B 1 90 ? -18.188 7.887 2.287 1 98.5 90 GLU B C 1
ATOM 1788 O O . GLU B 1 90 ? -17.188 7.637 1.614 1 98.5 90 GLU B O 1
ATOM 1793 N N . VAL B 1 91 ? -18.938 6.965 2.883 1 98.75 91 VAL B N 1
ATOM 1794 C CA . VAL B 1 91 ? -18.625 5.543 2.77 1 98.75 91 VAL B CA 1
ATOM 1795 C C . VAL B 1 91 ? -19.766 4.824 2.051 1 98.75 91 VAL B C 1
ATOM 1797 O O . VAL B 1 91 ? -20.938 5.059 2.344 1 98.75 91 VAL B O 1
ATOM 1800 N N . GLY B 1 92 ? -19.422 4.051 1.104 1 98.69 92 GLY B N 1
ATOM 1801 C CA . GLY B 1 92 ? -20.406 3.293 0.361 1 98.69 92 GLY B CA 1
ATOM 1802 C C . GLY B 1 92 ? -21.172 2.305 1.222 1 98.69 92 GLY B C 1
ATOM 1803 O O . GLY B 1 92 ? -20.844 2.109 2.393 1 98.69 92 GLY B O 1
ATOM 1804 N N . GLU B 1 93 ? -22.203 1.679 0.642 1 98.12 93 GLU B N 1
ATOM 1805 C CA . GLU B 1 93 ? -22.969 0.64 1.325 1 98.12 93 GLU B CA 1
ATOM 1806 C C . GLU B 1 93 ? -22.125 -0.604 1.564 1 98.12 93 GLU B C 1
ATOM 1808 O O . GLU B 1 93 ? -21.172 -0.872 0.816 1 98.12 93 GLU B O 1
ATOM 1813 N N . ILE B 1 94 ? -22.5 -1.27 2.6 1 98.69 94 ILE B N 1
ATOM 1814 C CA . ILE B 1 94 ? -21.859 -2.549 2.877 1 98.69 94 ILE B CA 1
ATOM 1815 C C . ILE B 1 94 ? -22.328 -3.594 1.87 1 98.69 94 ILE B C 1
ATOM 1817 O O . ILE B 1 94 ? -23.516 -3.662 1.544 1 98.69 94 ILE B O 1
ATOM 1821 N N . TYR B 1 95 ? -21.359 -4.387 1.386 1 98.19 95 TYR B N 1
ATOM 1822 C CA . TYR B 1 95 ? -21.688 -5.434 0.426 1 98.19 95 TYR B CA 1
ATOM 1823 C C . TYR B 1 95 ? -20.812 -6.656 0.628 1 98.19 95 TYR B C 1
ATOM 1825 O O . TYR B 1 95 ? -19.844 -6.609 1.396 1 98.19 95 TYR B O 1
ATOM 1833 N N . HIS B 1 96 ? -21.188 -7.73 0.059 1 97.56 96 HIS B N 1
ATOM 1834 C CA . HIS B 1 96 ? -20.328 -8.914 -0.022 1 97.56 96 HIS B CA 1
ATOM 1835 C C . HIS B 1 96 ? -20.328 -9.484 -1.436 1 97.56 96 HIS B C 1
ATOM 1837 O O . HIS B 1 96 ? -21.219 -9.203 -2.232 1 97.56 96 HIS B O 1
ATOM 1843 N N . ASP B 1 97 ? -19.188 -10.086 -1.754 1 92.38 97 ASP B N 1
ATOM 1844 C CA . ASP B 1 97 ? -19.047 -10.727 -3.057 1 92.38 97 ASP B CA 1
ATOM 1845 C C . ASP B 1 97 ? -19.344 -12.227 -2.971 1 92.38 97 ASP B C 1
ATOM 1847 O O . ASP B 1 97 ? -18.906 -12.898 -2.039 1 92.38 97 ASP B O 1
ATOM 1851 N N . THR B 1 98 ? -20.031 -12.758 -3.928 1 89.19 98 THR B N 1
ATOM 1852 C CA . THR B 1 98 ? -20.469 -14.148 -3.875 1 89.19 98 THR B CA 1
ATOM 1853 C C . THR B 1 98 ? -19.422 -15.07 -4.492 1 89.19 98 THR B C 1
ATOM 1855 O O . THR B 1 98 ? -19.609 -16.281 -4.543 1 89.19 98 THR B O 1
ATOM 1858 N N . SER B 1 99 ? -18.25 -14.625 -5.059 1 80.5 99 SER B N 1
ATOM 1859 C CA . SER B 1 99 ? -17.172 -15.422 -5.641 1 80.5 99 SER B CA 1
ATOM 1860 C C . SER B 1 99 ? -16.391 -16.172 -4.562 1 80.5 99 SER B C 1
ATOM 1862 O O . SER B 1 99 ? -15.727 -17.156 -4.852 1 80.5 99 SER B O 1
ATOM 1864 N N . ASP B 1 100 ? -16.422 -16.047 -3.32 1 78.75 100 ASP B N 1
ATOM 1865 C CA . ASP B 1 100 ? -15.797 -16.703 -2.174 1 78.75 100 ASP B CA 1
ATOM 1866 C C . ASP B 1 100 ? -14.289 -16.5 -2.166 1 78.75 100 ASP B C 1
ATOM 1868 O O . ASP B 1 100 ? -13.555 -17.234 -1.495 1 78.75 100 ASP B O 1
ATOM 1872 N N . ILE B 1 101 ? -13.609 -15.781 -2.904 1 88.69 101 ILE B N 1
ATOM 1873 C CA . ILE B 1 101 ? -12.164 -15.609 -2.998 1 88.69 101 ILE B CA 1
ATOM 1874 C C . ILE B 1 101 ? -11.797 -14.156 -2.688 1 88.69 101 ILE B C 1
ATOM 1876 O O . ILE B 1 101 ? -11.203 -13.867 -1.645 1 88.69 101 ILE B O 1
ATOM 1880 N N . PHE B 1 102 ? -12.156 -13.219 -3.461 1 94.25 102 PHE B N 1
ATOM 1881 C CA . PHE B 1 102 ? -11.961 -11.773 -3.43 1 94.25 102 PHE B CA 1
ATOM 1882 C C . PHE B 1 102 ? -13.055 -11.062 -4.211 1 94.25 102 PHE B C 1
ATOM 1884 O O . PHE B 1 102 ? -13.672 -11.648 -5.105 1 94.25 102 PHE B O 1
ATOM 1891 N N . HIS B 1 103 ? -13.367 -9.844 -3.836 1 93.5 103 HIS B N 1
ATOM 1892 C CA . HIS B 1 103 ? -14.414 -9.148 -4.562 1 93.5 103 HIS B CA 1
ATOM 1893 C C . HIS B 1 103 ? -13.961 -8.773 -5.973 1 93.5 103 HIS B C 1
ATOM 1895 O O . HIS B 1 103 ? -12.859 -8.258 -6.152 1 93.5 103 HIS B O 1
ATOM 1901 N N . ARG B 1 104 ? -14.812 -9.016 -6.922 1 93.5 104 ARG B N 1
ATOM 1902 C CA . ARG B 1 104 ? -14.531 -8.648 -8.305 1 93.5 104 ARG B CA 1
ATOM 1903 C C . ARG B 1 104 ? -14.625 -7.141 -8.5 1 93.5 104 ARG B C 1
ATOM 1905 O O . ARG B 1 104 ? -15.508 -6.492 -7.938 1 93.5 104 ARG B O 1
ATOM 1912 N N . CYS B 1 105 ? -13.82 -6.691 -9.406 1 93.38 105 CYS B N 1
ATOM 1913 C CA . CYS B 1 105 ? -13.75 -5.246 -9.578 1 93.38 105 CYS B CA 1
ATOM 1914 C C . CYS B 1 105 ? -14.953 -4.73 -10.367 1 93.38 105 CYS B C 1
ATOM 1916 O O . CYS B 1 105 ? -15.281 -3.545 -10.297 1 93.38 105 CYS B O 1
ATOM 1918 N N . THR B 1 106 ? -15.633 -5.605 -11.07 1 91.44 106 THR B N 1
ATOM 1919 C CA . THR B 1 106 ? -16.766 -5.191 -11.883 1 91.44 106 THR B CA 1
ATOM 1920 C C . THR B 1 106 ? -18.047 -5.137 -11.047 1 91.44 106 THR B C 1
ATOM 1922 O O . THR B 1 106 ? -19.047 -4.57 -11.477 1 91.44 106 THR B O 1
ATOM 1925 N N . GLY B 1 107 ? -18.062 -5.781 -9.898 1 92.06 107 GLY B N 1
ATOM 1926 C CA . GLY B 1 107 ? -19.203 -5.75 -8.984 1 92.06 107 GLY B CA 1
ATOM 1927 C C . GLY B 1 107 ? -20.344 -6.66 -9.406 1 92.06 107 GLY B C 1
ATOM 1928 O O . GLY B 1 107 ? -21.438 -6.594 -8.852 1 92.06 107 GLY B O 1
ATOM 1929 N N . GLU B 1 108 ? -20.109 -7.496 -10.422 1 90.38 108 GLU B N 1
ATOM 1930 C CA . GLU B 1 108 ? -21.203 -8.305 -10.984 1 90.38 108 GLU B CA 1
ATOM 1931 C C . GLU B 1 108 ? -21.672 -9.352 -9.984 1 90.38 108 GLU B C 1
ATOM 1933 O O . GLU B 1 108 ? -22.797 -9.867 -10.109 1 90.38 108 GLU B O 1
ATOM 1938 N N . LYS B 1 109 ? -20.875 -9.648 -9.008 1 91.06 109 LYS B N 1
ATOM 1939 C CA . LYS B 1 109 ? -21.219 -10.672 -8.023 1 91.06 109 LYS B CA 1
ATOM 1940 C C . LYS B 1 109 ? -21.438 -10.062 -6.645 1 91.06 109 LYS B C 1
ATOM 1942 O O . LYS B 1 109 ? -21.391 -10.766 -5.633 1 91.06 109 LYS B O 1
ATOM 1947 N N . TRP B 1 110 ? -21.578 -8.773 -6.594 1 94.88 110 TRP B N 1
ATOM 1948 C CA . TRP B 1 110 ? -21.781 -8.078 -5.328 1 94.88 110 TRP B CA 1
ATOM 1949 C C . TRP B 1 110 ? -23.25 -8.102 -4.914 1 94.88 110 TRP B C 1
ATOM 1951 O O . TRP B 1 110 ? -24.141 -7.879 -5.742 1 94.88 110 TRP B O 1
ATOM 1961 N N . LEU B 1 111 ? -23.5 -8.375 -3.729 1 97.06 111 LEU B N 1
ATOM 1962 C CA . LEU B 1 111 ? -24.812 -8.242 -3.117 1 97.06 111 LEU B CA 1
ATOM 1963 C C . LEU B 1 111 ? -24.766 -7.297 -1.922 1 97.06 111 LEU B C 1
ATOM 1965 O O . LEU B 1 111 ? -23.781 -7.266 -1.188 1 97.06 111 LEU B O 1
ATOM 1969 N N . ARG B 1 112 ? -25.906 -6.602 -1.778 1 97.5 112 ARG B N 1
ATOM 1970 C CA . ARG B 1 112 ? -26 -5.672 -0.657 1 97.5 112 ARG B CA 1
ATOM 1971 C C . ARG B 1 112 ? -26 -6.418 0.673 1 97.5 112 ARG B C 1
ATOM 1973 O O . ARG B 1 112 ? -26.641 -7.465 0.805 1 97.5 112 ARG B O 1
ATOM 1980 N N . GLY B 1 113 ? -25.312 -5.773 1.633 1 97.94 113 GLY B N 1
ATOM 1981 C CA . GLY B 1 113 ? -25.266 -6.344 2.969 1 97.94 113 GLY B CA 1
ATOM 1982 C C . GLY B 1 113 ? -24.062 -7.227 3.209 1 97.94 113 GLY B C 1
ATOM 1983 O O . GLY B 1 113 ? -23.281 -7.488 2.287 1 97.94 113 GLY B O 1
ATOM 1984 N N . PRO B 1 114 ? -23.875 -7.625 4.395 1 97.44 114 PRO B N 1
ATOM 1985 C CA . PRO B 1 114 ? -22.719 -8.445 4.75 1 97.44 114 PRO B CA 1
ATOM 1986 C C . PRO B 1 114 ? -22.828 -9.883 4.238 1 97.44 114 PRO B C 1
ATOM 1988 O O . PRO B 1 114 ? -23.922 -10.32 3.859 1 97.44 114 PRO B O 1
ATOM 1991 N N . ASP B 1 115 ? -21.641 -10.539 4.148 1 96.88 115 ASP B N 1
ATOM 1992 C CA . ASP B 1 115 ? -21.672 -11.984 3.943 1 96.88 115 ASP B CA 1
ATOM 1993 C C . ASP B 1 115 ? -22.562 -12.664 4.973 1 96.88 115 ASP B C 1
ATOM 1995 O O . ASP B 1 115 ? -22.469 -12.391 6.168 1 96.88 115 ASP B O 1
ATOM 1999 N N . PRO B 1 116 ? -23.453 -13.562 4.543 1 95.62 116 PRO B N 1
ATOM 2000 C CA . PRO B 1 116 ? -24.438 -14.156 5.445 1 95.62 116 PRO B CA 1
ATOM 2001 C C . PRO B 1 116 ? -23.797 -14.922 6.598 1 95.62 116 PRO B C 1
ATOM 2003 O O . PRO B 1 116 ? -24.359 -14.984 7.695 1 95.62 116 PRO B O 1
ATOM 2006 N N . GLN B 1 117 ? -22.672 -15.523 6.402 1 93.94 117 GLN B N 1
ATOM 2007 C CA . GLN B 1 117 ? -22 -16.297 7.434 1 93.94 117 GLN B CA 1
ATOM 2008 C C . GLN B 1 117 ? -20.922 -15.453 8.125 1 93.94 117 GLN B C 1
ATOM 2010 O O . GLN B 1 117 ? -20.203 -15.945 9 1 93.94 117 GLN B O 1
ATOM 2015 N N . ARG B 1 118 ? -20.781 -14.281 7.672 1 93.75 118 ARG B N 1
ATOM 2016 C CA . ARG B 1 118 ? -19.797 -13.352 8.203 1 93.75 118 ARG B CA 1
ATOM 2017 C C . ARG B 1 118 ? -18.391 -13.953 8.156 1 93.75 118 ARG B C 1
ATOM 2019 O O . ARG B 1 118 ? -17.672 -13.922 9.148 1 93.75 118 ARG B O 1
ATOM 2026 N N . ARG B 1 119 ? -18.062 -14.555 7.043 1 94.56 119 ARG B N 1
ATOM 2027 C CA . ARG B 1 119 ? -16.734 -15.133 6.867 1 94.56 119 ARG B CA 1
ATOM 2028 C C . ARG B 1 119 ? -15.664 -14.055 6.812 1 94.56 119 ARG B C 1
ATOM 2030 O O . ARG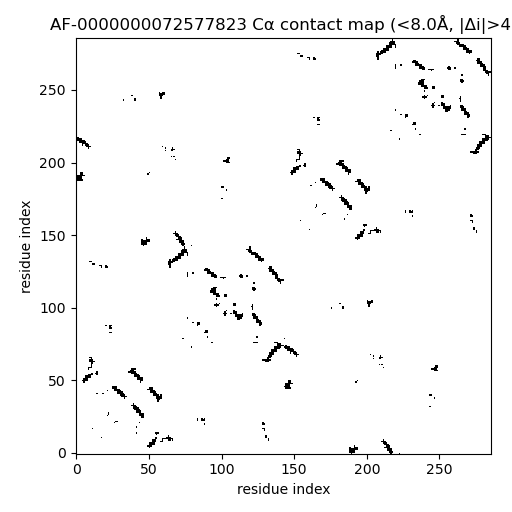 B 1 119 ? -15.93 -12.922 6.41 1 94.56 119 ARG B O 1
ATOM 2037 N N . ASN B 1 120 ? -14.461 -14.43 7.27 1 95.75 120 ASN B N 1
ATOM 2038 C CA . ASN B 1 120 ? -13.336 -13.516 7.121 1 95.75 120 ASN B CA 1
ATOM 2039 C C . ASN B 1 120 ? -13.148 -13.086 5.668 1 95.75 120 ASN B C 1
ATOM 2041 O O . ASN B 1 120 ? -13.273 -13.906 4.754 1 95.75 120 ASN B O 1
ATOM 2045 N N . TYR B 1 121 ? -12.977 -11.727 5.438 1 95.62 121 TYR B N 1
ATOM 2046 C CA . TYR B 1 121 ? -12.508 -11.141 4.188 1 95.62 121 TYR B CA 1
ATOM 2047 C C . TYR B 1 121 ? -13.617 -11.109 3.148 1 95.62 121 TYR B C 1
ATOM 2049 O O . TYR B 1 121 ? -13.367 -10.867 1.965 1 95.62 121 TYR B O 1
ATOM 2057 N N . CYS B 1 122 ? -14.883 -11.289 3.59 1 95.88 122 CYS B N 1
ATOM 2058 C CA . CYS B 1 122 ? -15.914 -11.469 2.574 1 95.88 122 CYS B CA 1
ATOM 2059 C C . CYS B 1 122 ? -16.891 -10.305 2.59 1 95.88 122 CYS B C 1
ATOM 2061 O O . CYS B 1 122 ? -17.828 -10.266 1.784 1 95.88 122 CYS B O 1
ATOM 2063 N N . THR B 1 123 ? -16.797 -9.391 3.436 1 97.38 123 THR B N 1
ATOM 2064 C CA . THR B 1 123 ? -17.656 -8.219 3.531 1 97.38 123 THR B CA 1
ATOM 2065 C C . THR B 1 123 ? -16.844 -6.934 3.352 1 97.38 123 THR B C 1
ATOM 2067 O O . THR B 1 123 ? -15.773 -6.785 3.928 1 97.38 123 THR B O 1
ATOM 2070 N N . TYR B 1 124 ? -17.438 -6.02 2.582 1 98.25 124 TYR B N 1
ATOM 2071 C CA . TYR B 1 124 ? -16.672 -4.855 2.15 1 98.25 124 TYR B CA 1
ATOM 2072 C C . TYR B 1 124 ? -17.5 -3.584 2.254 1 98.25 124 TYR B C 1
ATOM 2074 O O . TYR B 1 124 ? -18.734 -3.645 2.311 1 98.25 124 TYR B O 1
ATOM 2082 N N . ALA B 1 125 ? -16.812 -2.475 2.205 1 98.62 125 ALA B N 1
ATOM 2083 C CA . ALA B 1 125 ? -17.328 -1.132 1.928 1 98.62 125 ALA B CA 1
ATOM 2084 C C . ALA B 1 125 ? -16.219 -0.24 1.358 1 98.62 125 ALA B C 1
ATOM 2086 O O . ALA B 1 125 ? -15.055 -0.365 1.736 1 98.62 125 ALA B O 1
ATOM 2087 N N . ASP B 1 126 ? -16.594 0.652 0.515 1 98.44 126 ASP B N 1
ATOM 2088 C CA . ASP B 1 126 ? -15.586 1.451 -0.181 1 98.44 126 ASP B CA 1
ATOM 2089 C C . ASP B 1 126 ? -15.703 2.928 0.192 1 98.44 126 ASP B C 1
ATOM 2091 O O . ASP B 1 126 ? -16.797 3.412 0.494 1 98.44 126 ASP B O 1
ATOM 2095 N N . PHE B 1 127 ? -14.602 3.627 0.165 1 98.81 127 PHE B N 1
ATOM 2096 C CA . PHE B 1 127 ? -14.594 5.086 0.203 1 98.81 127 PHE B CA 1
ATOM 2097 C C . PHE B 1 127 ? -13.359 5.633 -0.508 1 98.81 127 PHE B C 1
ATOM 2099 O O . PHE B 1 127 ? -12.445 4.879 -0.844 1 98.81 127 PHE B O 1
ATOM 2106 N N . SER B 1 128 ? -13.383 6.902 -0.808 1 98.81 128 SER B N 1
ATOM 2107 C CA . SER B 1 128 ? -12.273 7.559 -1.49 1 98.81 128 SER B CA 1
ATOM 2108 C C . SER B 1 128 ? -11.883 8.852 -0.787 1 98.81 128 SER B C 1
ATOM 2110 O O . SER B 1 128 ? -12.719 9.508 -0.163 1 98.81 128 SER B O 1
ATOM 2112 N N . ASP B 1 129 ? -10.594 9.133 -0.884 1 98.88 129 ASP B N 1
ATOM 2113 C CA . ASP B 1 129 ? -10.195 10.453 -0.421 1 98.88 129 ASP B CA 1
ATOM 2114 C C . ASP B 1 129 ? -10.609 11.539 -1.421 1 98.88 129 ASP B C 1
ATOM 2116 O O . ASP B 1 129 ? -11.172 11.227 -2.473 1 98.88 129 ASP B O 1
ATOM 2120 N N . PRO B 1 130 ? -10.391 12.797 -1.155 1 98.62 130 PRO B N 1
ATOM 2121 C CA . PRO B 1 130 ? -10.922 13.883 -1.976 1 98.62 130 PRO B CA 1
ATOM 2122 C C . PRO B 1 130 ? -10.406 13.852 -3.412 1 98.62 130 PRO B C 1
ATOM 2124 O O . PRO B 1 130 ? -11.062 14.367 -4.32 1 98.62 130 PRO B O 1
ATOM 2127 N N . ASP B 1 131 ? -9.227 13.297 -3.725 1 98.81 131 ASP B N 1
ATOM 2128 C CA . ASP B 1 131 ? -8.664 13.242 -5.07 1 98.81 131 ASP B CA 1
ATOM 2129 C C . ASP B 1 131 ? -9.125 11.984 -5.809 1 98.81 131 ASP B C 1
ATOM 2131 O O . ASP B 1 131 ? -8.961 11.883 -7.027 1 98.81 131 ASP B O 1
ATOM 2135 N N . GLY B 1 132 ? -9.625 10.984 -5.043 1 98.5 132 GLY B N 1
ATOM 2136 C CA . GLY B 1 132 ? -10.07 9.758 -5.68 1 98.5 132 GLY B CA 1
ATOM 2137 C C . GLY B 1 132 ? -9.18 8.562 -5.375 1 98.5 132 GLY B C 1
ATOM 2138 O O . GLY B 1 132 ? -9.375 7.484 -5.938 1 98.5 132 GLY B O 1
ATOM 2139 N N . ASN B 1 133 ? -8.141 8.656 -4.578 1 98.69 133 ASN B N 1
ATOM 2140 C CA . ASN B 1 133 ? -7.504 7.457 -4.059 1 98.69 133 ASN B CA 1
ATOM 2141 C C . ASN B 1 133 ? -8.5 6.555 -3.344 1 98.69 133 ASN B C 1
ATOM 2143 O O . ASN B 1 133 ? -9.25 7.012 -2.479 1 98.69 133 ASN B O 1
ATOM 2147 N N . GLY B 1 134 ? -8.477 5.316 -3.732 1 98.38 134 GLY B N 1
ATOM 2148 C CA . GLY B 1 134 ? -9.578 4.453 -3.346 1 98.38 134 GLY B CA 1
ATOM 2149 C C . GLY B 1 134 ? -9.219 3.479 -2.24 1 98.38 134 GLY B C 1
ATOM 2150 O O . GLY B 1 134 ? -8.188 2.805 -2.314 1 98.38 134 GLY B O 1
ATOM 2151 N N . TRP B 1 135 ? -10.07 3.41 -1.258 1 98.75 135 TRP B N 1
ATOM 2152 C CA . TRP B 1 135 ? -9.938 2.51 -0.116 1 98.75 135 TRP B CA 1
ATOM 2153 C C . TRP B 1 135 ? -11.078 1.503 -0.079 1 98.75 135 TRP B C 1
ATOM 2155 O O . TRP B 1 135 ? -12.195 1.807 -0.507 1 98.75 135 TRP B O 1
ATOM 2165 N N . VAL B 1 136 ? -10.75 0.356 0.425 1 98.69 136 VAL B N 1
ATOM 2166 C CA . VAL B 1 136 ? -11.75 -0.679 0.683 1 98.69 136 VAL B CA 1
ATOM 2167 C C . VAL B 1 136 ? -11.648 -1.144 2.133 1 98.69 136 VAL B C 1
ATOM 2169 O O . VAL B 1 136 ? -10.57 -1.519 2.598 1 98.69 136 VAL B O 1
ATOM 2172 N N . LEU B 1 137 ? -12.727 -1.006 2.867 1 98.69 137 LEU B N 1
ATOM 2173 C CA . LEU B 1 137 ? -12.828 -1.721 4.137 1 98.69 137 LEU B CA 1
ATOM 2174 C C . LEU B 1 137 ? -13.094 -3.205 3.904 1 98.69 137 LEU B C 1
ATOM 2176 O O . LEU B 1 137 ? -13.898 -3.568 3.045 1 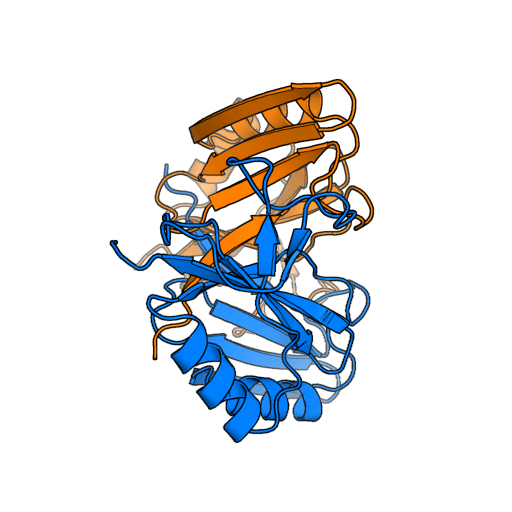98.69 137 LEU B O 1
ATOM 2180 N N . GLN B 1 138 ? -12.422 -4.008 4.59 1 98.44 138 GLN B N 1
ATOM 2181 C CA . GLN B 1 138 ? -12.594 -5.453 4.539 1 98.44 138 GLN B CA 1
ATOM 2182 C C . GLN B 1 138 ? -12.711 -6.047 5.938 1 98.44 138 GLN B C 1
ATOM 2184 O O . GLN B 1 138 ? -11.852 -5.816 6.789 1 98.44 138 GLN B O 1
ATOM 2189 N N . GLU B 1 139 ? -13.734 -6.875 6.164 1 98.25 139 GLU B N 1
ATOM 2190 C CA . GLU B 1 139 ? -14.031 -7.328 7.523 1 98.25 139 GLU B CA 1
ATOM 2191 C C . GLU B 1 139 ? -13.352 -8.656 7.82 1 98.25 139 GLU B C 1
ATOM 2193 O O . GLU B 1 139 ? -13.383 -9.578 6.996 1 98.25 139 GLU B O 1
ATOM 2198 N N . VAL B 1 140 ? -12.734 -8.672 8.977 1 97.19 140 VAL B N 1
ATOM 2199 C CA . VAL B 1 140 ? -12.242 -9.906 9.578 1 97.19 140 VAL B CA 1
ATOM 2200 C C . VAL B 1 140 ? -12.797 -10.047 10.992 1 97.19 140 VAL B C 1
ATOM 2202 O O . VAL B 1 140 ? -12.141 -9.656 11.961 1 97.19 140 VAL B O 1
ATOM 2205 N N . PRO B 1 141 ? -13.93 -10.602 11.141 1 93.88 141 PRO B N 1
ATOM 2206 C CA . PRO B 1 141 ? -14.586 -10.672 12.445 1 93.88 141 PRO B CA 1
ATOM 2207 C C . PRO B 1 141 ? -13.914 -11.68 13.383 1 93.88 141 PRO B C 1
ATOM 2209 O O . PRO B 1 141 ? -14.062 -11.586 14.609 1 93.88 141 PRO B O 1
ATOM 2212 N N . ASN B 1 142 ? -13.297 -12.68 12.883 1 89.25 142 ASN B N 1
ATOM 2213 C CA . ASN B 1 142 ? -12.609 -13.703 13.664 1 89.25 142 ASN B CA 1
ATOM 2214 C C . ASN B 1 142 ? -11.133 -13.797 13.289 1 89.25 142 ASN B C 1
ATOM 2216 O O . ASN B 1 142 ? -10.727 -14.688 12.547 1 89.25 142 ASN B O 1
ATOM 2220 N N . PRO B 1 143 ? -10.281 -12.977 13.906 1 81.69 143 PRO B N 1
ATOM 2221 C CA . PRO B 1 143 ? -8.891 -12.898 13.453 1 81.69 143 PRO B CA 1
ATOM 2222 C C . PRO B 1 143 ? -8.062 -14.109 13.891 1 81.69 143 PRO B C 1
ATOM 2224 O O . PRO B 1 143 ? -8.383 -14.75 14.891 1 81.69 143 PRO B O 1
#

Radius of gyration: 18.6 Å; Cα contacts (8 Å, |Δi|>4): 746; chains: 2; bounding box: 53×45×34 Å